Protein AF-A0A3D4N896-F1 (afdb_monomer_lite)

Sequence (193 aa):
MNKIKQINFFLGSLVLFMWALTGCTNTISTQISTVPPVCVNLEIYSSVIEQQMQYLPGWAYVGETDGFSQFRWIYQNTIGTHSLNTVLTPDGCICATKAESQFHFGDREENLVGLLEGAAVVPISDLNFTAKWLEPKIAIQCTIANIFHRTYNAESTMKDGTTWKLTCSRPVGDTNAESTYNFSVTTPDCLVP

pLDDT: mean 72.72, std 19.3, range [30.8, 96.94]

Secondary structure (DSSP, 8-state):
----------------------------------SPP----HHHHHHHHHHHHSS---PEEEEEETTEEEEEEEEE-SSEEEEEEEEE-TTS-EEEEEEEEEE-TT---HHHHHHHHHHHHGGGTT--TT-TTTTTHHHHHHHHHHHTT--EEEEEE-TTS-EEEEEEE--TT-TTPPEEEEEEEE-GGGS--

Radius of gyration: 26.32 Å; chains: 1; bounding box: 39×106×40 Å

Structure (mmCIF, N/CA/C/O backbone):
data_AF-A0A3D4N896-F1
#
_entry.id   AF-A0A3D4N896-F1
#
loop_
_atom_site.group_PDB
_atom_site.id
_atom_site.type_symbol
_atom_site.label_atom_id
_atom_site.label_alt_id
_atom_site.label_comp_id
_atom_site.label_asym_id
_atom_site.label_entity_id
_atom_site.label_seq_id
_atom_site.pdbx_PDB_ins_code
_atom_site.Cartn_x
_atom_site.Cartn_y
_atom_site.Cartn_z
_atom_site.occupancy
_atom_site.B_iso_or_equiv
_atom_site.auth_seq_id
_atom_site.auth_comp_id
_atom_site.auth_asym_id
_atom_site.auth_atom_id
_atom_site.pdbx_PDB_model_num
ATOM 1 N N . MET A 1 1 ? 13.325 91.344 -15.099 1.00 40.41 1 MET A N 1
ATOM 2 C CA . MET A 1 1 ? 12.084 90.685 -15.562 1.00 40.41 1 MET A CA 1
ATOM 3 C C . MET A 1 1 ? 11.482 89.895 -14.410 1.00 40.41 1 MET A C 1
ATOM 5 O O . MET A 1 1 ? 12.223 89.325 -13.621 1.00 40.41 1 MET A O 1
ATOM 9 N N . ASN A 1 2 ? 10.156 89.968 -14.306 1.00 34.97 2 ASN A N 1
ATOM 10 C CA . ASN A 1 2 ? 9.254 89.342 -13.331 1.00 34.97 2 ASN A CA 1
ATOM 11 C C . ASN A 1 2 ? 9.591 87.860 -13.043 1.00 34.97 2 ASN A C 1
ATOM 13 O O . ASN A 1 2 ? 9.964 87.141 -13.958 1.00 34.97 2 ASN A O 1
ATOM 17 N N . LYS A 1 3 ? 9.655 87.404 -11.782 1.00 33.81 3 LYS A N 1
ATOM 18 C CA . LYS A 1 3 ? 8.553 86.981 -10.884 1.00 33.81 3 LYS A CA 1
ATOM 19 C C . LYS A 1 3 ? 7.762 85.751 -11.393 1.00 33.81 3 LYS A C 1
ATOM 21 O O . LYS A 1 3 ? 7.111 85.840 -12.422 1.00 33.81 3 LYS A O 1
ATOM 26 N N . ILE A 1 4 ? 7.704 84.729 -10.517 1.00 38.91 4 ILE A N 1
ATOM 27 C CA . ILE A 1 4 ? 6.520 83.926 -10.114 1.00 38.91 4 ILE A CA 1
ATOM 28 C C . ILE A 1 4 ? 6.414 82.441 -10.565 1.00 38.91 4 ILE A C 1
ATOM 30 O O . ILE A 1 4 ? 6.096 82.131 -11.702 1.00 38.91 4 ILE A O 1
ATOM 34 N N . LYS A 1 5 ? 6.530 81.592 -9.521 1.00 38.56 5 LYS A N 1
ATOM 35 C CA . LYS A 1 5 ? 5.764 80.386 -9.104 1.00 38.56 5 LYS A CA 1
ATOM 36 C C . LYS A 1 5 ? 5.996 78.996 -9.721 1.00 38.56 5 LYS A C 1
ATOM 38 O O . LYS A 1 5 ? 5.640 78.709 -10.852 1.00 38.56 5 LYS A O 1
ATOM 43 N N . GLN A 1 6 ? 6.456 78.120 -8.815 1.00 44.50 6 GLN A N 1
ATOM 44 C CA . GLN A 1 6 ? 5.863 76.836 -8.397 1.00 44.50 6 GLN A CA 1
ATOM 45 C C . GLN A 1 6 ? 4.743 76.246 -9.266 1.00 44.50 6 GLN A C 1
ATOM 47 O O . GLN A 1 6 ? 3.675 76.840 -9.400 1.00 44.50 6 GLN A O 1
ATOM 52 N N . ILE A 1 7 ? 4.941 74.987 -9.661 1.00 44.25 7 ILE A N 1
ATOM 53 C CA . ILE A 1 7 ? 3.886 74.064 -10.082 1.00 44.25 7 ILE A CA 1
ATOM 54 C C . ILE A 1 7 ? 4.012 72.800 -9.218 1.00 44.25 7 ILE A C 1
ATOM 56 O O . ILE A 1 7 ? 4.861 71.949 -9.455 1.00 44.25 7 ILE A O 1
ATOM 60 N N . ASN A 1 8 ? 3.169 72.718 -8.190 1.00 41.78 8 ASN A N 1
ATOM 61 C CA . ASN A 1 8 ? 2.608 71.468 -7.679 1.00 41.78 8 ASN A CA 1
ATOM 62 C C . ASN A 1 8 ? 1.171 71.436 -8.205 1.00 41.78 8 ASN A C 1
ATOM 64 O O . ASN A 1 8 ? 0.478 72.415 -7.949 1.00 41.78 8 ASN A O 1
ATOM 68 N N . PHE A 1 9 ? 0.720 70.365 -8.866 1.00 37.31 9 PHE A N 1
ATOM 69 C CA . PHE A 1 9 ? -0.556 69.691 -8.560 1.00 37.31 9 PHE A CA 1
ATOM 70 C C . PHE A 1 9 ? -0.868 68.563 -9.558 1.00 37.31 9 PHE A C 1
ATOM 72 O O . PHE A 1 9 ? -0.964 68.789 -10.759 1.00 37.31 9 PHE A O 1
ATOM 79 N N . PHE A 1 10 ? -1.049 67.362 -9.004 1.00 38.97 10 PHE A N 1
ATOM 80 C CA . PHE A 1 10 ? -2.092 66.380 -9.315 1.00 38.97 10 PHE A CA 1
ATOM 81 C C . PHE A 1 10 ? -2.788 66.461 -10.691 1.00 38.97 10 PHE A C 1
ATOM 83 O O . PHE A 1 10 ? -3.725 67.231 -10.888 1.00 38.97 10 PHE A O 1
ATOM 90 N N . LEU A 1 11 ? -2.458 65.508 -11.563 1.00 44.28 11 LEU A N 1
ATOM 91 C CA . LEU A 1 11 ? -3.459 64.751 -12.322 1.00 44.28 11 LEU A CA 1
ATOM 92 C C . LEU A 1 11 ? -3.431 63.328 -11.744 1.00 44.28 11 LEU A C 1
ATOM 94 O O . LEU A 1 11 ? -2.357 62.780 -11.536 1.00 44.28 11 LEU A O 1
ATOM 98 N N . GLY A 1 12 ? -4.526 62.672 -11.394 1.00 36.66 12 GLY A N 1
ATOM 99 C CA . GLY A 1 12 ? -5.893 62.853 -11.854 1.00 36.66 12 GLY A CA 1
ATOM 100 C C . GLY A 1 12 ? -6.443 61.453 -12.109 1.00 36.66 12 GLY A C 1
ATOM 101 O O . GLY A 1 12 ? -6.186 60.882 -13.159 1.00 36.66 12 GLY A O 1
ATOM 102 N N . SER A 1 13 ? -7.111 60.910 -11.090 1.00 40.03 13 SER A N 1
ATOM 103 C CA . SER A 1 13 ? -8.098 59.825 -11.103 1.00 40.03 13 SER A CA 1
ATOM 104 C C . SER A 1 13 ? -8.040 58.793 -12.236 1.00 40.03 13 SER A C 1
ATOM 106 O O . SER A 1 13 ? -8.676 58.972 -13.274 1.00 40.03 13 SER A O 1
ATOM 108 N N . LEU A 1 14 ? -7.447 57.627 -11.954 1.00 37.38 14 LEU A N 1
ATOM 109 C CA . LEU A 1 14 ? -7.922 56.380 -12.551 1.00 37.38 14 LEU A CA 1
ATOM 110 C C . LEU A 1 14 ? -9.051 55.837 -11.665 1.00 37.38 14 LEU A C 1
ATOM 112 O O . LEU A 1 14 ? -8.843 55.410 -10.530 1.00 37.38 14 LEU A O 1
ATOM 116 N N . VAL A 1 15 ? -10.264 55.955 -12.189 1.00 45.62 15 VAL A N 1
ATOM 117 C CA . VAL A 1 15 ? -11.519 55.492 -11.603 1.00 45.62 15 VAL A CA 1
ATOM 118 C C . VAL A 1 15 ? -11.587 53.963 -11.647 1.00 45.62 15 VAL A C 1
ATOM 120 O O . VAL A 1 15 ? -11.405 53.360 -12.698 1.00 45.62 15 VAL A O 1
ATOM 123 N N . LEU A 1 16 ? -11.859 53.393 -10.469 1.00 45.69 16 LEU A N 1
ATOM 124 C CA . LEU A 1 16 ? -12.592 52.159 -10.167 1.00 45.69 16 LEU A CA 1
ATOM 125 C C . LEU A 1 16 ? -12.681 51.074 -11.256 1.00 45.69 16 LEU A C 1
ATOM 127 O O . LEU A 1 16 ? -13.515 51.165 -12.152 1.00 45.69 16 LEU A O 1
ATOM 131 N N . PHE A 1 17 ? -12.009 49.943 -11.018 1.00 43.72 17 PHE A N 1
ATOM 132 C CA . PHE A 1 17 ? -12.540 48.630 -11.389 1.00 43.72 17 PHE A CA 1
ATOM 133 C C . PHE A 1 17 ? -12.371 47.642 -10.221 1.00 43.72 17 PHE A C 1
ATOM 135 O O . PHE A 1 17 ? -11.266 47.270 -9.845 1.00 43.72 17 PHE A O 1
ATOM 142 N N . MET A 1 18 ? -13.528 47.271 -9.673 1.00 40.41 18 MET A N 1
ATOM 143 C CA . MET A 1 18 ? -13.871 46.064 -8.912 1.00 40.41 18 MET A CA 1
ATOM 144 C C . MET A 1 18 ? -13.234 45.796 -7.542 1.00 40.41 18 MET A C 1
ATOM 146 O O . MET A 1 18 ? -12.165 45.219 -7.376 1.00 40.41 18 MET A O 1
ATOM 150 N N . TRP A 1 19 ? -14.056 46.115 -6.546 1.00 43.44 19 TRP A N 1
ATOM 151 C CA . TRP A 1 19 ? -14.181 45.395 -5.289 1.00 43.44 19 TRP A CA 1
ATOM 152 C C . TRP A 1 19 ? -14.527 43.907 -5.471 1.00 43.44 19 TRP A C 1
ATOM 154 O O . TRP A 1 19 ? -15.183 43.523 -6.436 1.00 43.44 19 TRP A O 1
ATOM 164 N N . ALA A 1 20 ? -14.212 43.164 -4.404 1.00 44.78 20 ALA A N 1
ATOM 165 C CA . ALA A 1 20 ? -14.794 41.894 -3.966 1.00 44.78 20 ALA A CA 1
ATOM 166 C C . ALA A 1 20 ? -14.134 40.588 -4.443 1.00 44.78 20 ALA A C 1
ATOM 168 O O . ALA A 1 20 ? -14.786 39.689 -4.959 1.00 44.78 20 ALA A O 1
ATOM 169 N N . LEU A 1 21 ? -12.861 40.408 -4.082 1.00 41.09 21 LEU A N 1
ATOM 170 C CA . LEU A 1 21 ? -12.449 39.136 -3.483 1.00 41.09 21 LEU A CA 1
ATOM 171 C C . LEU A 1 21 ? -12.396 39.343 -1.968 1.00 41.09 21 LEU A C 1
ATOM 173 O O . LEU A 1 21 ? -11.343 39.596 -1.386 1.00 41.09 21 LEU A O 1
ATOM 177 N N . THR A 1 22 ? -13.562 39.288 -1.320 1.00 48.69 22 THR A N 1
ATOM 178 C CA . THR A 1 22 ? -13.620 38.950 0.102 1.00 48.69 22 THR A CA 1
ATOM 179 C C . THR A 1 22 ? -13.048 37.549 0.218 1.00 48.69 22 THR A C 1
ATOM 181 O O . THR A 1 22 ? -13.739 36.564 -0.039 1.00 48.69 22 THR A O 1
ATOM 184 N N . GLY A 1 23 ? -11.758 37.463 0.533 1.00 38.00 23 GLY A N 1
ATOM 185 C CA . GLY A 1 23 ? -11.173 36.226 1.000 1.00 38.00 23 GLY A CA 1
ATOM 186 C C . GLY A 1 23 ? -11.985 35.783 2.206 1.00 38.00 23 GLY A C 1
ATOM 187 O O . GLY A 1 23 ? -11.935 36.422 3.256 1.00 38.00 23 GLY A O 1
ATOM 188 N N . CYS A 1 24 ? -12.756 34.711 2.045 1.00 40.28 24 CYS A N 1
ATOM 189 C CA . CYS A 1 24 ? -13.148 33.878 3.162 1.00 40.28 24 CYS A CA 1
ATOM 190 C C . CYS A 1 24 ? -11.841 33.388 3.787 1.00 40.28 24 CYS A C 1
ATOM 192 O O . CYS A 1 24 ? -11.277 32.375 3.379 1.00 40.28 24 CYS A O 1
ATOM 194 N N . THR A 1 25 ? -11.310 34.139 4.750 1.00 42.31 25 THR A N 1
ATOM 195 C CA . THR A 1 25 ? -10.399 33.583 5.736 1.00 42.31 25 THR A CA 1
ATOM 196 C C . THR A 1 25 ? -11.231 32.586 6.517 1.00 42.31 25 THR A C 1
ATOM 198 O O . THR A 1 25 ? -11.881 32.943 7.498 1.00 42.31 25 THR A O 1
ATOM 201 N N . ASN A 1 26 ? -11.266 31.344 6.039 1.00 40.38 26 ASN A N 1
ATOM 202 C CA . ASN A 1 26 ? -11.674 30.224 6.859 1.00 40.38 26 ASN A CA 1
ATOM 203 C C . ASN A 1 26 ? -10.665 30.185 8.000 1.00 40.38 26 ASN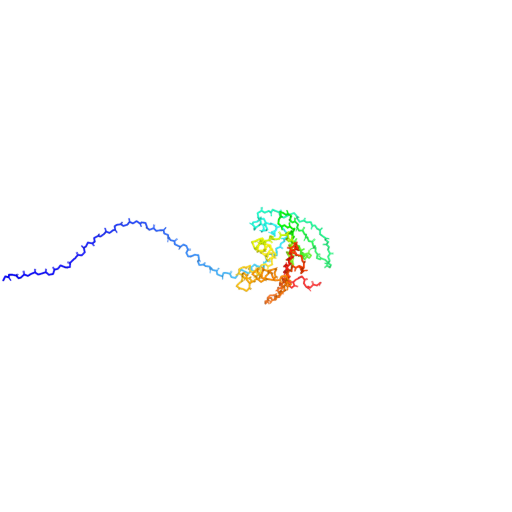 A C 1
ATOM 205 O O . ASN A 1 26 ? -9.537 29.718 7.849 1.00 40.38 26 ASN A O 1
ATOM 209 N N . THR A 1 27 ? -11.046 30.771 9.130 1.00 35.66 27 THR A N 1
ATOM 210 C CA . THR A 1 27 ? -10.423 30.467 10.403 1.00 35.66 27 THR A CA 1
ATOM 211 C C . THR A 1 27 ? -10.585 28.962 10.554 1.00 35.66 27 THR A C 1
ATOM 213 O O . THR A 1 27 ? -11.695 28.479 10.770 1.00 35.66 27 THR A O 1
ATOM 216 N N . ILE A 1 28 ? -9.503 28.210 10.345 1.00 39.44 28 ILE A N 1
ATOM 217 C CA . ILE A 1 28 ? -9.453 26.804 10.729 1.00 39.44 28 ILE A CA 1
ATOM 218 C C . ILE A 1 28 ? -9.575 26.828 12.247 1.00 39.44 28 ILE A C 1
ATOM 220 O O . ILE A 1 28 ? -8.607 27.046 12.972 1.00 39.44 28 ILE A O 1
ATOM 224 N N . SER A 1 29 ? -10.811 26.710 12.717 1.00 30.80 29 SER A N 1
ATOM 225 C CA . SER A 1 29 ? -11.092 26.360 14.089 1.00 30.80 29 SER A CA 1
ATOM 226 C C . SER A 1 29 ? -10.593 24.933 14.234 1.00 30.80 29 SER A C 1
ATOM 228 O O . SER A 1 29 ? -11.214 23.996 13.736 1.00 30.80 29 SER A O 1
ATOM 230 N N . THR A 1 30 ? -9.429 24.762 14.853 1.00 36.12 30 THR A N 1
ATOM 231 C CA . THR A 1 30 ? -9.018 23.481 15.426 1.00 36.12 30 THR A CA 1
ATOM 232 C C . THR A 1 30 ? -9.969 23.169 16.578 1.00 36.12 30 THR A C 1
ATOM 234 O O . THR A 1 30 ? -9.628 23.319 17.749 1.00 36.12 30 THR A O 1
ATOM 237 N N . GLN A 1 31 ? -11.201 22.786 16.243 1.00 33.19 31 GLN A N 1
ATOM 238 C CA . GLN A 1 31 ? -12.029 22.005 17.139 1.00 33.19 31 GLN A CA 1
ATOM 239 C C . GLN A 1 31 ? -11.418 20.610 17.158 1.00 33.19 31 GLN A C 1
ATOM 241 O O . GLN A 1 31 ? -11.457 19.882 16.170 1.00 33.19 31 GLN A O 1
ATOM 246 N N . ILE A 1 32 ? -10.806 20.271 18.289 1.00 37.44 32 ILE A N 1
ATOM 247 C CA . ILE A 1 32 ? -10.476 18.893 18.631 1.00 37.44 32 ILE A CA 1
ATOM 248 C C . ILE A 1 32 ? -11.823 18.170 18.695 1.00 37.44 32 ILE A C 1
ATOM 250 O O . ILE A 1 32 ? -12.587 18.352 19.643 1.00 37.44 32 ILE A O 1
ATOM 254 N N . SER A 1 33 ? -12.157 17.446 17.628 1.00 33.59 33 SER A N 1
ATOM 255 C CA . SER A 1 33 ? -13.343 16.601 17.587 1.00 33.59 33 SER A CA 1
ATOM 256 C C . SER A 1 33 ? -13.181 15.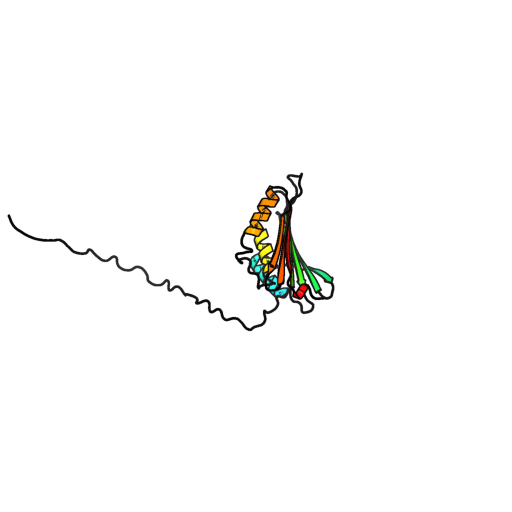522 18.655 1.00 33.59 33 SER A C 1
ATOM 258 O O . SER A 1 33 ? -12.219 14.764 18.632 1.00 33.59 33 SER A O 1
ATOM 260 N N . THR A 1 34 ? -14.102 15.474 19.616 1.00 39.12 34 THR A N 1
ATOM 261 C CA . THR A 1 34 ? -14.181 14.423 20.646 1.00 39.12 34 THR A CA 1
ATOM 262 C C . THR A 1 34 ? -14.980 13.209 20.168 1.00 39.12 34 THR A C 1
ATOM 264 O O . THR A 1 34 ? -15.378 12.375 20.979 1.00 39.12 34 THR A O 1
ATOM 267 N N . VAL A 1 35 ? -15.283 13.127 18.870 1.00 40.03 35 VAL A N 1
ATOM 268 C CA . VAL A 1 35 ? -15.868 11.928 18.270 1.00 40.03 35 VAL A CA 1
ATOM 269 C C . VAL A 1 35 ? -14.720 10.927 18.115 1.00 40.03 35 VAL A C 1
ATOM 271 O O . VAL A 1 35 ? -13.730 11.290 17.476 1.00 40.03 35 VAL A O 1
ATOM 274 N N . PRO A 1 36 ? -14.795 9.716 18.706 1.00 42.06 36 PRO A N 1
ATOM 275 C CA . PRO A 1 36 ? -13.792 8.688 18.445 1.00 42.06 36 PRO A CA 1
ATOM 276 C C . PRO A 1 36 ? -13.672 8.515 16.927 1.00 42.06 36 PRO A C 1
ATOM 278 O O . PRO A 1 36 ? -14.708 8.573 16.255 1.00 42.06 36 PRO A O 1
ATOM 281 N N . PRO A 1 37 ? -12.457 8.378 16.367 1.00 51.59 37 PRO A N 1
ATOM 282 C CA . PRO A 1 37 ? -12.307 8.234 14.928 1.00 51.59 37 PRO A CA 1
ATOM 283 C C . PRO A 1 37 ? -13.199 7.078 14.480 1.00 51.59 37 PRO A C 1
ATOM 285 O O . PRO A 1 37 ? -13.079 5.957 14.974 1.00 51.59 37 PRO A O 1
ATOM 288 N N . VAL A 1 38 ? -14.165 7.386 13.613 1.00 64.31 38 VAL A N 1
ATOM 289 C CA . VAL A 1 38 ? -14.989 6.371 12.961 1.00 64.31 38 VAL A CA 1
ATOM 290 C C . VAL A 1 38 ? -14.000 5.476 12.238 1.00 64.31 38 VAL A C 1
ATOM 292 O O . VAL A 1 38 ? -13.289 5.950 11.352 1.00 64.31 38 VAL A O 1
ATOM 295 N N . CYS A 1 39 ? -13.885 4.225 12.677 1.00 80.56 39 CYS A N 1
ATOM 296 C CA . CYS A 1 39 ? -12.902 3.336 12.094 1.00 80.56 39 CYS A CA 1
ATOM 297 C C . CYS A 1 39 ? -13.217 3.150 10.607 1.00 80.56 39 CYS A C 1
ATOM 299 O O . CYS A 1 39 ? -14.382 3.059 10.201 1.00 80.56 39 CYS A O 1
ATOM 301 N N . VAL A 1 40 ? -12.184 3.155 9.771 1.00 85.00 40 VAL A N 1
ATOM 302 C CA . VAL A 1 40 ? -12.387 3.066 8.330 1.00 85.00 40 VAL A CA 1
ATOM 303 C C . VAL A 1 40 ? -12.654 1.611 7.978 1.00 85.00 40 VAL A C 1
ATOM 305 O O . VAL A 1 40 ? -11.771 0.767 8.083 1.00 85.00 40 VAL A O 1
ATOM 308 N N . ASN A 1 41 ? -13.883 1.312 7.572 1.00 89.44 41 ASN A N 1
ATOM 309 C CA . ASN A 1 41 ? -14.253 -0.000 7.058 1.00 89.44 41 ASN A CA 1
ATOM 310 C C . ASN A 1 41 ? -13.978 -0.097 5.544 1.00 89.44 41 ASN A C 1
ATOM 312 O O . ASN A 1 41 ? -13.600 0.879 4.887 1.00 89.44 41 ASN A O 1
ATOM 316 N N . LEU A 1 42 ? -14.191 -1.283 4.970 1.00 90.44 42 LEU A N 1
ATOM 317 C CA . LEU A 1 42 ? -13.932 -1.528 3.548 1.00 90.44 42 LEU A CA 1
ATOM 318 C C . LEU A 1 42 ? -14.801 -0.668 2.614 1.00 90.44 42 LEU A C 1
ATOM 320 O O . LEU A 1 42 ? -14.350 -0.303 1.530 1.00 90.44 42 LEU A O 1
ATOM 324 N N . GLU A 1 43 ? -16.025 -0.324 3.019 1.00 88.69 43 GLU A N 1
ATOM 325 C CA . GLU A 1 43 ? -16.943 0.506 2.228 1.00 88.69 43 GLU A CA 1
ATOM 326 C C . GLU A 1 43 ? -16.429 1.945 2.121 1.00 88.69 43 GLU A C 1
ATOM 328 O O . GLU A 1 43 ? -16.207 2.438 1.014 1.00 88.69 43 GLU A O 1
ATOM 333 N N . ILE A 1 44 ? -16.137 2.580 3.262 1.00 85.31 44 ILE A N 1
ATOM 334 C CA . ILE A 1 44 ? -15.559 3.930 3.321 1.00 85.31 44 ILE A CA 1
ATOM 335 C C . ILE A 1 44 ? -14.242 3.959 2.544 1.00 85.31 44 ILE A C 1
ATOM 337 O O . ILE A 1 44 ? -13.992 4.873 1.754 1.00 85.31 44 ILE A O 1
ATOM 341 N N . TYR A 1 45 ? -13.411 2.932 2.728 1.00 87.88 45 TYR A N 1
ATOM 342 C CA . TYR A 1 45 ? -12.136 2.846 2.036 1.00 87.88 45 TYR A CA 1
ATOM 343 C C . TYR A 1 45 ? -12.288 2.733 0.517 1.00 87.88 45 TYR A C 1
ATOM 345 O O . TYR A 1 45 ? -11.545 3.366 -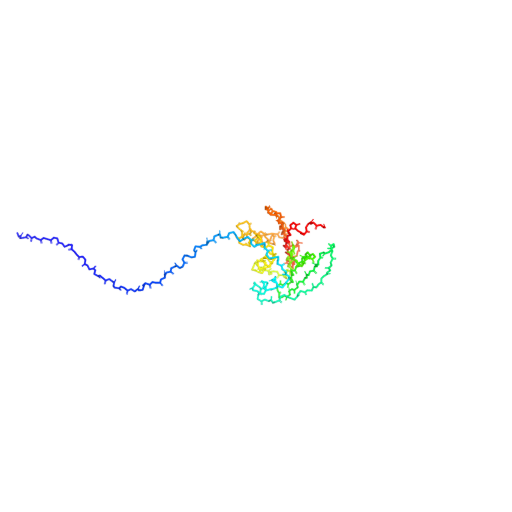0.234 1.00 87.88 45 TYR A O 1
ATOM 353 N N . SER A 1 46 ? -13.289 1.983 0.057 1.00 89.12 46 SER A N 1
ATOM 354 C CA . SER A 1 46 ? -13.588 1.851 -1.369 1.00 89.12 46 SER A CA 1
ATOM 355 C C . SER A 1 46 ? -13.963 3.190 -1.994 1.00 89.12 46 SER A C 1
ATOM 357 O O . SER A 1 46 ? -13.458 3.511 -3.067 1.00 89.12 46 SER A O 1
ATOM 359 N N . SER A 1 47 ? -14.773 4.003 -1.307 1.00 84.62 47 SER A N 1
ATOM 360 C CA . SER A 1 47 ? -15.134 5.346 -1.778 1.00 84.62 47 SER A CA 1
ATOM 361 C C . SER A 1 47 ? -13.928 6.282 -1.875 1.00 84.62 47 SER A C 1
ATOM 363 O O . SER A 1 47 ? -13.828 7.070 -2.813 1.00 84.62 47 SER A O 1
ATOM 365 N N . VAL A 1 48 ? -12.987 6.195 -0.933 1.00 79.25 48 VAL A N 1
ATOM 366 C CA . VAL A 1 48 ? -11.742 6.977 -0.981 1.00 79.25 48 VAL A CA 1
ATOM 367 C C . VAL A 1 48 ? -10.876 6.559 -2.165 1.00 79.25 48 VAL A C 1
ATOM 369 O O . VAL A 1 48 ? -10.385 7.415 -2.900 1.00 79.25 48 VAL A O 1
ATOM 372 N N . ILE A 1 49 ? -10.671 5.253 -2.357 1.00 81.88 49 ILE A N 1
ATOM 373 C CA . ILE A 1 49 ? -9.887 4.748 -3.488 1.00 81.88 49 ILE A CA 1
ATOM 374 C C . ILE A 1 49 ? -10.530 5.175 -4.800 1.00 81.88 49 ILE A C 1
ATOM 376 O O . ILE A 1 49 ? -9.818 5.627 -5.690 1.00 81.88 49 ILE A O 1
ATOM 380 N N . GLU A 1 50 ? -11.855 5.096 -4.913 1.00 84.56 50 GLU A N 1
ATOM 381 C CA . GLU A 1 50 ? -12.568 5.558 -6.100 1.00 84.56 50 GLU A CA 1
ATOM 382 C C . GLU A 1 50 ? -12.298 7.041 -6.378 1.00 84.56 50 GLU A C 1
ATOM 384 O O . GLU A 1 50 ? -11.996 7.403 -7.512 1.00 84.56 50 GLU A O 1
ATOM 389 N N . GLN A 1 51 ? -12.305 7.900 -5.357 1.00 77.38 51 GLN A N 1
ATOM 390 C CA . GLN A 1 51 ? -11.969 9.318 -5.525 1.00 77.38 51 GLN A CA 1
ATOM 391 C C . GLN A 1 51 ? -10.512 9.532 -5.960 1.00 77.38 51 GLN A C 1
ATOM 393 O O . GLN A 1 51 ? -10.243 10.354 -6.838 1.00 77.38 51 GLN A O 1
ATOM 398 N N . GLN A 1 52 ? -9.572 8.792 -5.368 1.00 72.62 52 GLN A N 1
ATOM 399 C CA . GLN A 1 52 ? -8.139 8.977 -5.600 1.00 72.62 52 GLN A CA 1
ATOM 400 C C . GLN A 1 52 ? -7.669 8.374 -6.932 1.00 72.62 52 GLN A C 1
ATOM 402 O O . GLN A 1 52 ? -6.841 8.958 -7.627 1.00 72.62 52 GLN A O 1
ATOM 407 N N . MET A 1 53 ? -8.202 7.204 -7.281 1.00 74.94 53 MET A N 1
ATOM 408 C CA . MET A 1 53 ? -7.788 6.384 -8.423 1.00 74.94 53 MET A CA 1
ATOM 409 C C . MET A 1 53 ? -8.766 6.467 -9.598 1.00 74.94 53 MET A C 1
ATOM 411 O O . MET A 1 53 ? -8.466 5.937 -10.664 1.00 74.94 53 MET A O 1
ATOM 415 N N . GLN A 1 54 ? -9.932 7.102 -9.417 1.00 80.00 54 GLN A N 1
ATOM 416 C CA . GLN A 1 54 ? -11.023 7.159 -10.404 1.00 80.00 54 GLN A CA 1
ATOM 417 C C . GLN A 1 54 ? -11.518 5.762 -10.823 1.00 80.00 54 GLN A C 1
ATOM 419 O O . GLN A 1 54 ? -11.982 5.557 -11.945 1.00 80.00 54 GLN A O 1
ATOM 424 N N . TYR A 1 55 ? -11.394 4.786 -9.919 1.00 79.75 55 TYR A N 1
ATOM 425 C CA . TYR A 1 55 ? -11.757 3.393 -10.148 1.00 79.75 55 TYR A CA 1
ATOM 426 C C . TYR A 1 55 ? -12.302 2.764 -8.867 1.00 79.75 55 TYR A C 1
ATOM 428 O O . TYR A 1 55 ? -11.637 2.796 -7.831 1.00 79.75 55 TYR A O 1
ATOM 436 N N . LEU A 1 56 ? -13.488 2.158 -8.944 1.00 84.94 56 LEU A N 1
ATOM 437 C CA . LEU A 1 56 ? -14.085 1.455 -7.811 1.00 84.94 56 LEU A CA 1
ATOM 438 C C . LEU A 1 56 ? -13.349 0.122 -7.570 1.00 84.94 56 LEU A C 1
ATOM 440 O O . LEU A 1 56 ? -13.347 -0.739 -8.458 1.00 84.94 56 LEU A O 1
ATOM 444 N N . PRO A 1 57 ? -12.733 -0.095 -6.394 1.00 87.12 57 PRO A N 1
ATOM 445 C CA . PRO A 1 57 ? -11.984 -1.315 -6.138 1.00 87.12 57 PRO A CA 1
ATOM 446 C C . PRO A 1 57 ? -12.909 -2.533 -6.023 1.00 87.12 57 PRO A C 1
ATOM 448 O O . PRO A 1 57 ? -13.869 -2.554 -5.254 1.00 87.12 57 PRO A O 1
ATOM 451 N N . GLY A 1 58 ? -12.580 -3.586 -6.771 1.00 91.12 58 GLY A N 1
ATOM 452 C CA . GLY A 1 58 ? -13.198 -4.903 -6.634 1.00 91.12 58 GLY A CA 1
ATOM 453 C C . GLY A 1 58 ? -12.435 -5.741 -5.614 1.00 91.12 58 GLY A C 1
ATOM 454 O O . GLY A 1 58 ? -11.479 -6.424 -5.981 1.00 91.12 58 GLY A O 1
ATOM 455 N N . TRP A 1 59 ? -12.826 -5.669 -4.342 1.00 94.12 59 TRP A N 1
ATOM 456 C CA . TRP A 1 59 ? -12.177 -6.421 -3.267 1.00 94.12 59 TRP A CA 1
ATOM 457 C C . TRP A 1 59 ? -12.498 -7.914 -3.333 1.00 94.12 59 TRP A C 1
ATOM 459 O O . TRP A 1 59 ? -13.660 -8.318 -3.315 1.00 94.12 59 TRP A O 1
ATOM 469 N N . ALA A 1 60 ? -11.457 -8.739 -3.339 1.00 96.94 60 ALA A N 1
ATOM 470 C CA . ALA A 1 60 ? -11.544 -10.177 -3.156 1.00 96.94 60 ALA A CA 1
ATOM 471 C C . ALA A 1 60 ? -11.136 -10.543 -1.726 1.00 96.94 60 ALA A C 1
ATOM 473 O O . ALA A 1 60 ? -10.116 -10.069 -1.228 1.00 96.94 60 ALA A O 1
ATOM 474 N N . TYR A 1 61 ? -11.911 -11.409 -1.077 1.00 96.38 61 TYR A N 1
ATOM 475 C CA . TYR A 1 61 ? -11.516 -12.014 0.192 1.00 96.38 61 TYR A CA 1
ATOM 476 C C . TYR A 1 61 ? -10.345 -12.979 -0.033 1.00 96.38 61 TYR A C 1
ATOM 478 O O . TYR A 1 61 ? -10.398 -13.824 -0.928 1.00 96.38 61 TYR A O 1
ATOM 486 N N . VAL A 1 62 ? -9.287 -12.839 0.765 1.00 95.50 62 VAL A N 1
ATOM 487 C CA . VAL A 1 62 ? -8.040 -13.613 0.627 1.00 95.50 62 VAL A CA 1
ATOM 488 C C . VAL A 1 62 ? -7.905 -14.657 1.731 1.00 95.50 62 VAL A C 1
ATOM 490 O O . VAL A 1 62 ? -7.314 -15.712 1.510 1.00 95.50 62 VAL A O 1
ATOM 493 N N . GLY A 1 63 ? -8.471 -14.389 2.905 1.00 94.88 63 GLY A N 1
ATOM 494 C CA . GLY A 1 63 ? -8.414 -15.294 4.043 1.00 94.88 63 GLY A CA 1
ATOM 495 C C . GLY A 1 63 ? -8.621 -14.576 5.367 1.00 94.88 63 GLY A C 1
ATOM 496 O O . GLY A 1 63 ? -8.877 -13.375 5.407 1.00 94.88 63 GLY A O 1
ATOM 497 N N . GLU A 1 64 ? -8.470 -15.333 6.445 1.00 93.62 64 GLU A N 1
ATOM 498 C CA . GLU A 1 64 ? -8.542 -14.846 7.818 1.00 93.62 64 GLU A CA 1
ATOM 499 C C . GLU A 1 64 ? -7.356 -15.407 8.601 1.00 93.62 64 GLU A C 1
ATOM 501 O O . GLU A 1 64 ? -6.882 -16.518 8.340 1.00 93.62 64 GLU A O 1
ATOM 506 N N . THR A 1 65 ? -6.822 -14.623 9.527 1.00 89.44 65 THR A N 1
ATOM 507 C CA . THR A 1 65 ? -5.723 -15.034 10.405 1.00 89.44 65 THR A CA 1
ATOM 508 C C . THR A 1 65 ? -5.952 -14.408 11.763 1.00 89.44 65 THR A C 1
ATOM 510 O O . THR A 1 65 ? -6.109 -13.197 11.843 1.00 89.44 65 THR A O 1
ATOM 513 N N . ASP A 1 66 ? -6.020 -15.233 12.808 1.00 87.56 66 ASP A N 1
ATOM 514 C CA . ASP A 1 66 ? -6.225 -14.784 14.191 1.00 87.56 66 ASP A CA 1
ATOM 515 C C . ASP A 1 66 ? -7.450 -13.858 14.370 1.00 87.56 66 ASP A C 1
ATOM 517 O O . ASP A 1 66 ? -7.425 -12.910 15.144 1.00 87.56 66 ASP A O 1
ATOM 521 N N . GLY A 1 67 ? -8.537 -14.115 13.629 1.00 87.62 67 GLY A N 1
ATOM 522 C CA . GLY A 1 67 ? -9.761 -13.300 13.650 1.00 87.62 67 GLY A CA 1
ATOM 523 C C . GLY A 1 67 ? -9.723 -12.052 12.760 1.00 87.62 67 GLY A C 1
ATOM 524 O O . GLY A 1 67 ? -10.739 -11.371 12.618 1.00 87.62 67 GLY A O 1
ATOM 525 N N . PHE A 1 68 ? -8.588 -11.761 12.121 1.00 92.31 68 PHE A N 1
ATOM 526 C CA . PHE A 1 68 ? -8.439 -10.642 11.198 1.00 92.31 68 PHE A CA 1
ATOM 527 C C . PHE A 1 68 ? -8.724 -11.073 9.761 1.00 92.31 68 PHE A C 1
ATOM 529 O O . PHE A 1 68 ? -8.059 -11.959 9.217 1.00 92.31 68 PHE A O 1
ATOM 536 N N . SER A 1 69 ? -9.687 -10.414 9.120 1.00 95.38 69 SER A N 1
ATOM 537 C CA . SER A 1 69 ? -10.051 -10.673 7.724 1.00 95.38 69 SER A CA 1
ATOM 538 C C . SER A 1 69 ? -9.119 -9.943 6.762 1.00 95.38 69 SER A C 1
ATOM 540 O O . SER A 1 69 ? -8.778 -8.783 6.976 1.00 95.38 69 SER A O 1
ATOM 542 N N . GLN A 1 70 ? -8.745 -10.590 5.660 1.00 96.25 70 GLN A N 1
ATOM 543 C CA . GLN A 1 70 ? -7.862 -10.020 4.646 1.00 96.25 70 GLN A CA 1
ATOM 544 C C . GLN A 1 70 ? -8.574 -9.881 3.306 1.00 96.25 70 GLN A C 1
ATOM 546 O O . GLN A 1 70 ? -9.169 -10.837 2.798 1.00 96.25 70 GLN A O 1
ATOM 551 N N . PHE A 1 71 ? -8.455 -8.703 2.699 1.00 96.88 71 PHE A N 1
ATOM 552 C CA . PHE A 1 71 ? -8.998 -8.418 1.375 1.00 96.88 71 PHE A CA 1
ATOM 553 C C . PHE A 1 71 ? -7.913 -7.888 0.448 1.00 96.88 71 PHE A C 1
ATOM 555 O O . PHE A 1 71 ? -6.974 -7.216 0.871 1.00 96.88 71 PHE A O 1
ATOM 562 N N . ARG A 1 72 ? -8.045 -8.189 -0.842 1.00 96.25 72 ARG A N 1
ATOM 563 C CA . ARG A 1 72 ? -7.131 -7.734 -1.885 1.00 96.25 72 ARG A CA 1
ATOM 564 C C . ARG A 1 72 ? -7.906 -7.203 -3.070 1.00 96.25 72 ARG A C 1
ATOM 566 O O . ARG A 1 72 ? -8.791 -7.870 -3.594 1.00 96.25 72 ARG A O 1
ATOM 573 N N . TRP A 1 73 ? -7.513 -6.030 -3.529 1.00 94.38 73 TRP A N 1
ATOM 574 C CA . TRP A 1 73 ? -7.892 -5.498 -4.825 1.00 94.38 73 TRP A CA 1
ATOM 575 C C . TRP A 1 73 ? -6.669 -5.547 -5.737 1.00 94.38 73 TRP A C 1
ATOM 577 O O . TRP A 1 73 ? -5.576 -5.155 -5.331 1.00 94.38 73 TRP A O 1
ATOM 587 N N . ILE A 1 74 ? -6.850 -6.059 -6.954 1.00 92.62 74 ILE A N 1
ATOM 588 C CA . ILE A 1 74 ? -5.814 -6.116 -7.988 1.00 92.62 74 ILE A CA 1
ATOM 589 C C . ILE A 1 74 ? -6.251 -5.226 -9.148 1.00 92.62 74 ILE A C 1
ATOM 591 O O . ILE A 1 74 ? -7.386 -5.311 -9.619 1.00 92.62 74 ILE A O 1
ATOM 595 N N . TYR A 1 75 ? -5.327 -4.400 -9.621 1.00 86.31 75 TYR A N 1
ATOM 596 C CA . TYR A 1 75 ? -5.482 -3.546 -10.785 1.00 86.31 75 TYR A CA 1
ATOM 597 C C . TYR A 1 75 ? -4.326 -3.800 -11.751 1.00 86.31 75 TYR A C 1
ATOM 599 O O . TYR A 1 75 ? -3.159 -3.647 -11.397 1.00 86.31 75 TYR A O 1
ATOM 607 N N . GLN A 1 76 ? -4.656 -4.212 -12.971 1.00 88.69 76 GLN A N 1
ATOM 608 C CA . GLN A 1 76 ? -3.685 -4.452 -14.034 1.00 88.69 76 GLN A CA 1
ATOM 609 C C . GLN A 1 76 ? -3.901 -3.442 -15.147 1.00 88.69 76 GLN A C 1
ATOM 611 O O . GLN A 1 76 ? -5.029 -3.216 -15.585 1.00 88.69 76 GLN A O 1
ATOM 616 N N . ASN A 1 77 ? -2.812 -2.853 -15.616 1.00 82.81 77 ASN A N 1
ATOM 617 C CA . ASN A 1 77 ? -2.818 -1.916 -16.726 1.00 82.81 77 ASN A CA 1
ATOM 618 C C . ASN A 1 77 ? -1.599 -2.177 -17.626 1.00 82.81 77 ASN A C 1
ATOM 620 O O . ASN A 1 77 ? -0.910 -3.191 -17.509 1.00 82.81 77 ASN A O 1
ATOM 624 N N . THR A 1 78 ? -1.336 -1.265 -18.558 1.00 82.12 78 THR A N 1
ATOM 625 C CA . THR A 1 78 ? -0.210 -1.392 -19.490 1.00 82.12 78 THR A CA 1
ATOM 626 C C . THR A 1 78 ? 1.152 -1.300 -18.803 1.00 82.12 78 THR A C 1
ATOM 6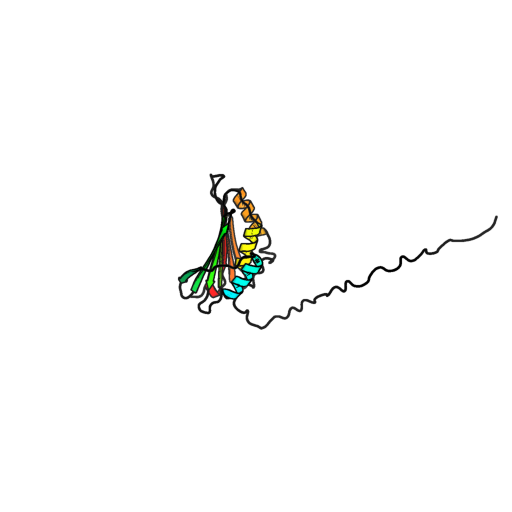28 O O . THR A 1 78 ? 2.101 -1.915 -19.281 1.00 82.12 78 THR A O 1
ATOM 631 N N . ILE A 1 79 ? 1.243 -0.573 -17.688 1.00 79.81 79 ILE A N 1
ATOM 632 C CA . ILE A 1 79 ? 2.503 -0.261 -17.002 1.00 79.81 79 ILE A CA 1
ATOM 633 C C . ILE A 1 79 ? 2.847 -1.247 -15.884 1.00 79.81 79 ILE A C 1
ATOM 635 O O . ILE A 1 79 ? 3.967 -1.221 -15.381 1.00 79.81 79 ILE A O 1
ATOM 639 N N . GLY A 1 80 ? 1.922 -2.119 -15.479 1.00 86.38 80 GLY A N 1
ATOM 640 C CA . GLY A 1 80 ? 2.202 -3.103 -14.446 1.00 86.38 80 GLY A CA 1
ATOM 641 C C . GLY A 1 80 ? 0.987 -3.785 -13.833 1.00 86.38 80 GLY A C 1
ATOM 642 O O . GLY A 1 80 ? -0.165 -3.623 -14.247 1.00 86.38 80 GLY A O 1
ATOM 643 N N . THR A 1 81 ? 1.286 -4.569 -12.801 1.00 89.38 81 THR A N 1
ATOM 644 C CA . THR A 1 81 ? 0.299 -5.131 -11.881 1.00 89.38 81 THR A CA 1
ATOM 645 C C . THR A 1 81 ? 0.423 -4.430 -10.538 1.00 89.38 81 THR A C 1
ATOM 647 O O . THR A 1 81 ? 1.503 -4.362 -9.951 1.00 89.38 81 THR A O 1
ATOM 650 N N . HIS A 1 82 ? -0.702 -3.934 -10.042 1.00 89.00 82 HIS A N 1
ATOM 651 C CA . HIS A 1 82 ? -0.814 -3.212 -8.786 1.00 89.00 82 HIS A CA 1
ATOM 652 C C . HIS A 1 82 ? -1.813 -3.924 -7.888 1.00 89.00 82 HIS A C 1
ATOM 654 O O . HIS A 1 82 ? -2.803 -4.487 -8.362 1.00 89.00 82 HIS A O 1
ATOM 660 N N . SER A 1 83 ? -1.590 -3.878 -6.583 1.00 92.25 83 SER A N 1
ATOM 661 C CA . SER A 1 83 ? -2.577 -4.369 -5.635 1.00 92.25 83 SER A CA 1
ATOM 662 C C . SER A 1 83 ? -2.583 -3.575 -4.348 1.00 92.25 83 SER A C 1
ATOM 664 O O . SER A 1 83 ? -1.538 -3.137 -3.872 1.00 92.25 83 SER A O 1
ATOM 666 N N . LEU A 1 84 ? -3.768 -3.456 -3.762 1.00 92.62 84 LEU A N 1
ATOM 667 C CA . LEU A 1 84 ? -3.946 -3.040 -2.381 1.00 92.62 84 LEU A CA 1
ATOM 668 C C . LEU A 1 84 ? -4.418 -4.252 -1.590 1.00 92.62 84 LEU A C 1
ATOM 670 O O . LEU A 1 84 ? -5.367 -4.926 -1.984 1.00 92.62 84 LEU A O 1
ATOM 674 N N . ASN A 1 85 ? -3.746 -4.529 -0.483 1.00 94.88 85 ASN A N 1
ATOM 675 C CA . ASN A 1 85 ? -4.178 -5.493 0.515 1.00 94.88 85 ASN A CA 1
ATOM 676 C C . ASN A 1 85 ? -4.629 -4.734 1.754 1.00 94.88 85 ASN A C 1
ATOM 678 O O . ASN A 1 85 ? -3.993 -3.745 2.123 1.00 94.88 85 ASN A O 1
ATOM 682 N N . THR A 1 86 ? -5.668 -5.219 2.416 1.00 94.38 86 THR A N 1
ATOM 683 C CA . THR A 1 86 ? -6.132 -4.698 3.698 1.00 94.38 86 THR A CA 1
ATOM 684 C C . THR A 1 86 ? -6.286 -5.823 4.699 1.00 94.38 86 THR A C 1
ATOM 686 O O . THR A 1 86 ? -6.627 -6.951 4.341 1.00 94.38 86 THR A O 1
ATOM 689 N N . VAL A 1 87 ? -6.031 -5.492 5.958 1.00 94.25 87 VAL A N 1
ATOM 690 C CA . VAL A 1 87 ? -6.318 -6.338 7.111 1.00 94.25 87 VAL A CA 1
ATOM 691 C C . VAL A 1 87 ? -7.353 -5.615 7.951 1.00 94.25 87 VAL A C 1
ATOM 693 O O . VAL A 1 87 ? -7.172 -4.441 8.291 1.00 94.25 87 VAL A O 1
ATOM 696 N N . LEU A 1 88 ? -8.444 -6.315 8.234 1.00 92.88 88 LEU A N 1
ATOM 697 C CA . LEU A 1 88 ? -9.551 -5.833 9.032 1.00 92.88 88 LEU A CA 1
ATOM 698 C C . LEU A 1 88 ? -9.555 -6.561 10.369 1.00 92.88 88 LEU A C 1
ATOM 700 O O . LEU A 1 88 ? -9.438 -7.784 10.409 1.00 92.88 88 LEU A O 1
ATOM 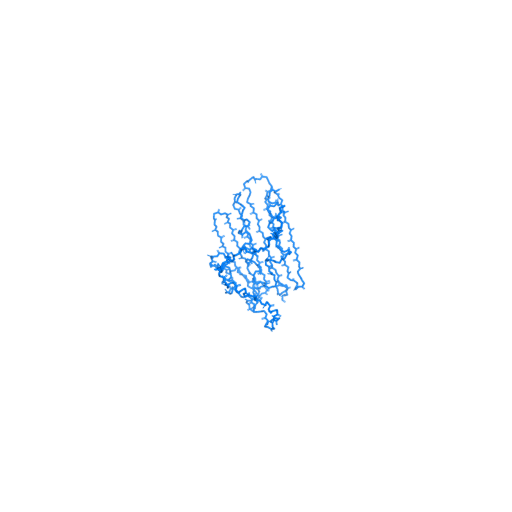704 N N . THR A 1 89 ? -9.731 -5.807 11.442 1.00 91.44 89 THR A N 1
ATOM 705 C CA . THR A 1 89 ? -10.044 -6.315 12.779 1.00 91.44 89 THR A CA 1
ATOM 706 C C . THR A 1 89 ? -11.383 -7.079 12.789 1.00 91.44 89 THR A C 1
ATOM 708 O O . THR A 1 89 ? -12.186 -6.934 11.858 1.00 91.44 89 THR A O 1
ATOM 711 N N . PRO A 1 90 ? -11.684 -7.858 13.848 1.00 89.31 90 PRO A N 1
ATOM 712 C CA . PRO A 1 90 ? -12.959 -8.574 13.973 1.00 89.31 90 PRO A CA 1
ATOM 713 C C . PRO A 1 90 ? -14.216 -7.685 13.928 1.00 89.31 90 PRO A C 1
ATOM 715 O O . PRO A 1 90 ? -15.287 -8.145 13.539 1.00 89.31 90 PRO A O 1
ATOM 718 N N . ASP A 1 91 ? -14.106 -6.413 14.316 1.00 88.00 91 ASP A N 1
ATOM 719 C CA . ASP A 1 91 ? -15.171 -5.405 14.224 1.00 88.00 91 ASP A CA 1
ATOM 720 C C . ASP A 1 91 ? -15.255 -4.721 12.843 1.00 88.00 91 ASP A C 1
ATOM 722 O O . ASP A 1 91 ? -16.121 -3.874 12.619 1.00 88.00 91 ASP A O 1
ATOM 726 N N . GLY A 1 92 ? -14.422 -5.138 11.884 1.00 88.69 92 GLY A N 1
ATOM 727 C CA . GLY A 1 92 ? -14.482 -4.709 10.486 1.00 88.69 92 GLY A CA 1
ATOM 728 C C . GLY A 1 92 ? -13.709 -3.425 10.177 1.00 88.69 92 GLY A C 1
ATOM 729 O O . GLY A 1 92 ? -13.918 -2.830 9.116 1.00 88.69 92 GLY A O 1
ATOM 730 N N . CYS A 1 93 ? -12.820 -2.998 11.073 1.00 89.12 93 CYS A N 1
ATOM 731 C CA . CYS A 1 93 ? -12.002 -1.803 10.916 1.00 89.12 93 CYS A CA 1
ATOM 732 C C . CYS A 1 93 ? -10.679 -2.134 10.224 1.00 89.12 93 CYS A C 1
ATOM 734 O O . CYS A 1 93 ? -9.991 -3.080 10.596 1.00 89.12 93 CYS A O 1
ATOM 736 N N . ILE A 1 94 ? -10.277 -1.340 9.235 1.00 89.88 94 ILE A N 1
ATOM 737 C CA . ILE A 1 94 ? -8.966 -1.490 8.603 1.00 89.88 94 ILE A CA 1
ATOM 738 C C . ILE A 1 94 ? -7.886 -1.070 9.602 1.00 89.88 94 ILE A C 1
ATOM 740 O O . ILE A 1 94 ? -7.843 0.084 10.021 1.00 89.88 94 ILE A O 1
ATOM 744 N N . CYS A 1 95 ? -6.988 -1.994 9.938 1.00 89.31 95 CYS A N 1
ATOM 745 C CA . CYS A 1 95 ? -5.850 -1.734 10.826 1.00 89.31 95 CYS A CA 1
ATOM 746 C C . CYS A 1 95 ? -4.490 -1.895 10.132 1.00 89.31 95 CYS A C 1
ATOM 748 O O . CYS A 1 95 ? -3.468 -1.416 10.627 1.00 89.31 95 CYS A O 1
ATOM 750 N N . ALA A 1 96 ? -4.447 -2.524 8.955 1.00 91.69 96 ALA A N 1
ATOM 751 C CA . ALA A 1 96 ? -3.252 -2.531 8.122 1.00 91.69 96 ALA A CA 1
ATOM 752 C C . ALA A 1 96 ? -3.593 -2.493 6.639 1.00 91.69 96 ALA A C 1
ATOM 754 O O . ALA A 1 96 ? -4.619 -3.008 6.190 1.00 91.69 96 ALA A O 1
ATOM 755 N N . THR A 1 97 ? -2.679 -1.916 5.871 1.00 92.62 97 THR A N 1
ATOM 756 C CA . THR A 1 97 ? -2.737 -1.862 4.416 1.00 92.62 97 THR A CA 1
ATOM 757 C C . THR A 1 97 ? -1.381 -2.199 3.817 1.00 92.62 97 THR A C 1
ATOM 759 O O . THR A 1 97 ? -0.331 -1.979 4.426 1.00 92.62 97 THR A O 1
ATOM 762 N N . LYS A 1 98 ? -1.387 -2.735 2.598 1.00 93.12 98 LYS A N 1
ATOM 763 C CA . LYS A 1 98 ? -0.177 -2.943 1.804 1.00 93.12 98 LYS A CA 1
ATOM 764 C C . LYS A 1 98 ? -0.445 -2.669 0.332 1.00 93.12 98 LYS A C 1
ATOM 766 O O . LYS A 1 98 ? -1.165 -3.433 -0.310 1.00 93.12 98 LYS A O 1
ATOM 771 N N . ALA A 1 99 ? 0.170 -1.617 -0.189 1.00 91.19 99 ALA A N 1
ATOM 772 C CA . ALA A 1 99 ? 0.281 -1.343 -1.608 1.00 91.19 99 ALA A CA 1
ATOM 773 C C . ALA A 1 99 ? 1.473 -2.090 -2.205 1.00 91.19 99 ALA A C 1
ATOM 775 O O . ALA A 1 99 ? 2.597 -1.987 -1.717 1.00 91.19 99 ALA A O 1
ATOM 776 N N . GLU A 1 100 ? 1.231 -2.824 -3.282 1.00 91.38 100 GLU A N 1
ATOM 777 C CA . GLU A 1 100 ? 2.260 -3.526 -4.041 1.00 91.38 100 GLU A CA 1
ATOM 778 C C . GLU A 1 100 ? 2.162 -3.101 -5.503 1.00 91.38 100 GLU A C 1
ATOM 780 O O . GLU A 1 100 ? 1.075 -2.873 -6.038 1.00 91.38 100 GLU A O 1
ATOM 785 N N . SER A 1 101 ? 3.303 -2.943 -6.158 1.00 88.31 101 SER A N 1
ATOM 786 C CA . SER A 1 101 ? 3.370 -2.676 -7.589 1.00 88.31 101 SER A CA 1
ATOM 787 C C . SER A 1 101 ? 4.546 -3.401 -8.208 1.00 88.31 101 SER A C 1
ATOM 789 O O . SER A 1 101 ? 5.663 -3.370 -7.690 1.00 88.31 101 SER A O 1
ATOM 791 N N . GLN A 1 102 ? 4.271 -4.033 -9.337 1.00 88.31 102 GLN A N 1
ATOM 792 C CA . GLN A 1 102 ? 5.243 -4.651 -10.216 1.00 88.31 102 GLN A CA 1
ATOM 793 C C . GLN A 1 102 ? 5.124 -3.950 -11.562 1.00 88.31 102 GLN A C 1
ATOM 795 O O . GLN A 1 102 ? 4.143 -4.138 -12.280 1.00 88.31 102 GLN A O 1
ATOM 800 N N . PHE A 1 103 ? 6.093 -3.089 -11.860 1.00 83.19 103 PHE A N 1
ATOM 801 C CA . PHE A 1 103 ? 6.100 -2.300 -13.084 1.00 83.19 103 PHE A CA 1
ATOM 802 C C . PHE A 1 103 ? 6.737 -3.091 -14.217 1.00 83.19 103 PHE A C 1
ATOM 804 O O . PHE A 1 103 ? 7.843 -3.626 -14.065 1.00 83.19 103 PHE A O 1
ATOM 811 N N . HIS A 1 104 ? 6.057 -3.099 -15.359 1.00 76.00 104 HIS A N 1
ATOM 812 C CA . HIS A 1 104 ? 6.610 -3.573 -16.613 1.00 76.00 104 HIS A CA 1
ATOM 813 C C . HIS A 1 104 ? 7.775 -2.673 -17.058 1.00 76.00 104 HIS A C 1
ATOM 815 O O . HIS A 1 104 ? 7.973 -1.552 -16.590 1.00 76.00 104 HIS A O 1
ATOM 821 N N . PHE A 1 105 ? 8.606 -3.224 -17.936 1.00 69.38 105 PHE A N 1
ATOM 822 C CA . PHE A 1 105 ? 9.866 -2.658 -18.406 1.00 69.38 105 PHE A CA 1
ATOM 823 C C . PHE A 1 105 ? 9.883 -1.132 -18.627 1.00 69.38 105 PHE A C 1
ATOM 825 O O . PHE A 1 105 ? 9.151 -0.603 -19.454 1.00 69.38 105 PHE A O 1
ATOM 832 N N . GLY A 1 106 ? 10.833 -0.445 -17.980 1.00 56.94 106 GLY A N 1
ATOM 833 C CA . GLY A 1 106 ? 11.209 0.937 -18.310 1.00 56.94 106 GLY A CA 1
ATOM 834 C C . GLY A 1 106 ? 10.242 2.017 -17.821 1.00 56.94 106 GLY A C 1
ATOM 835 O O . GLY A 1 106 ? 10.648 3.178 -17.731 1.00 56.94 106 GLY A O 1
ATOM 836 N N . ASP A 1 107 ? 9.028 1.636 -17.435 1.00 61.84 107 ASP A N 1
ATOM 837 C CA . ASP A 1 107 ? 8.021 2.559 -16.943 1.00 61.84 107 ASP A CA 1
ATOM 838 C C . ASP A 1 107 ? 8.347 3.015 -15.516 1.00 61.84 107 ASP A C 1
ATOM 840 O O . ASP A 1 107 ? 8.732 2.243 -14.633 1.00 61.84 107 ASP A O 1
ATOM 844 N N . ARG A 1 108 ? 8.237 4.326 -15.303 1.00 59.09 108 ARG A N 1
ATOM 845 C CA . ARG A 1 108 ? 8.405 4.985 -14.006 1.00 59.09 108 ARG A CA 1
ATOM 846 C C . ARG A 1 108 ? 7.213 5.894 -13.802 1.00 59.09 108 ARG A C 1
ATOM 848 O O . ARG A 1 108 ? 7.251 7.050 -14.211 1.00 59.09 108 ARG A O 1
ATOM 855 N N . GLU A 1 109 ? 6.156 5.388 -13.185 1.00 62.53 109 GLU A N 1
ATOM 856 C CA . GLU A 1 109 ? 5.050 6.253 -12.788 1.00 62.53 109 GLU A CA 1
ATOM 857 C C . GLU A 1 109 ? 5.140 6.579 -11.300 1.00 62.53 109 GLU A C 1
ATOM 859 O O . GLU A 1 109 ? 4.511 5.953 -10.450 1.00 62.53 109 GLU A O 1
ATOM 864 N N . GLU A 1 110 ? 5.926 7.615 -10.996 1.00 62.91 110 GLU A N 1
ATOM 865 C CA . GLU A 1 110 ? 5.970 8.239 -9.666 1.00 62.91 110 GLU A CA 1
ATOM 866 C C . GLU A 1 110 ? 4.566 8.677 -9.213 1.00 62.91 110 GLU A C 1
ATOM 868 O O . GLU A 1 110 ? 4.241 8.607 -8.030 1.00 62.91 110 GLU A O 1
ATOM 873 N N . ASN A 1 111 ? 3.704 9.047 -10.169 1.00 65.69 111 ASN A N 1
ATOM 874 C CA . ASN A 1 111 ? 2.317 9.414 -9.909 1.00 65.69 111 ASN A CA 1
ATOM 875 C C . ASN A 1 111 ? 1.505 8.233 -9.369 1.00 65.69 111 ASN A C 1
ATOM 877 O O . ASN A 1 111 ? 0.874 8.371 -8.326 1.00 65.69 111 ASN A O 1
ATOM 881 N N . LEU A 1 112 ? 1.535 7.067 -10.025 1.00 72.38 112 LEU A N 1
ATOM 882 C CA . LEU A 1 112 ? 0.758 5.911 -9.575 1.00 72.38 112 LEU A CA 1
ATOM 883 C C . LEU A 1 112 ? 1.273 5.359 -8.242 1.00 72.38 112 LEU A C 1
ATOM 885 O O . LEU A 1 112 ? 0.470 4.970 -7.397 1.00 72.38 112 LEU A O 1
ATOM 889 N N . VAL A 1 113 ? 2.593 5.394 -8.021 1.00 70.94 113 VAL A N 1
ATOM 890 C CA . VAL A 1 113 ? 3.192 5.083 -6.715 1.00 70.94 113 VAL A CA 1
ATOM 891 C C . VAL A 1 113 ? 2.621 5.996 -5.633 1.00 70.94 113 VAL A C 1
ATOM 893 O O . VAL A 1 113 ? 2.117 5.498 -4.631 1.00 70.94 113 VAL A O 1
ATOM 896 N N . GLY A 1 114 ? 2.616 7.313 -5.855 1.00 71.81 114 GLY A N 1
ATOM 897 C CA . GLY A 1 114 ? 2.061 8.269 -4.895 1.00 71.81 114 GLY A CA 1
ATOM 898 C C . GLY A 1 114 ? 0.561 8.079 -4.641 1.00 71.81 114 GLY A C 1
ATOM 899 O O . GLY A 1 114 ? 0.106 8.214 -3.506 1.00 71.81 114 GLY A O 1
ATOM 900 N N . LEU A 1 115 ? -0.218 7.718 -5.667 1.00 76.19 115 LEU A N 1
ATOM 901 C CA . LEU A 1 115 ? -1.642 7.411 -5.501 1.00 76.19 115 LEU A CA 1
ATOM 902 C C . LEU A 1 115 ? -1.864 6.134 -4.675 1.00 76.19 115 LEU A C 1
ATOM 904 O O . LEU A 1 115 ? -2.749 6.115 -3.822 1.00 76.19 115 LEU A O 1
ATOM 908 N N . LEU A 1 116 ? -1.059 5.090 -4.890 1.00 77.06 116 LEU A N 1
ATOM 909 C CA . LEU A 1 116 ? -1.142 3.830 -4.145 1.00 77.06 116 LEU A CA 1
ATOM 910 C C . LEU A 1 116 ? -0.630 3.964 -2.705 1.00 77.06 116 LEU A C 1
ATOM 912 O O . LEU A 1 116 ? -1.225 3.386 -1.798 1.00 77.06 116 LEU A O 1
ATOM 916 N N . GLU A 1 117 ? 0.417 4.759 -2.477 1.00 78.00 117 GLU A N 1
ATOM 917 C CA . GLU A 1 117 ? 0.850 5.185 -1.140 1.00 78.00 117 GLU A CA 1
ATOM 918 C C . GLU A 1 117 ? -0.279 5.915 -0.422 1.00 78.00 117 GLU A C 1
ATOM 920 O O . GLU A 1 117 ? -0.660 5.538 0.684 1.00 78.00 117 GLU A O 1
ATOM 925 N N . GLY A 1 118 ? -0.862 6.923 -1.078 1.00 75.25 118 GLY A N 1
ATOM 926 C CA . GLY A 1 118 ? -2.002 7.663 -0.553 1.00 75.25 118 GLY A CA 1
ATOM 927 C C . GLY A 1 118 ? -3.149 6.725 -0.198 1.00 75.25 118 GLY A C 1
ATOM 928 O O . GLY A 1 118 ? -3.636 6.747 0.929 1.00 75.25 118 GLY A O 1
ATOM 929 N N . ALA A 1 119 ? -3.518 5.828 -1.111 1.00 80.19 119 ALA A N 1
ATOM 930 C CA . ALA A 1 119 ? -4.539 4.827 -0.856 1.00 80.19 119 ALA A CA 1
ATOM 931 C C . ALA A 1 119 ? -4.184 3.936 0.343 1.00 80.19 119 ALA A C 1
ATOM 933 O O . ALA A 1 119 ? -5.048 3.684 1.172 1.00 80.19 119 ALA A O 1
ATOM 934 N N . ALA A 1 120 ? -2.942 3.479 0.505 1.00 84.25 120 ALA A N 1
ATOM 935 C CA . ALA A 1 120 ? -2.556 2.682 1.671 1.00 84.25 120 ALA A CA 1
ATOM 936 C C . ALA A 1 120 ? -2.663 3.472 2.990 1.00 84.25 120 ALA A C 1
ATOM 938 O O . ALA A 1 120 ? -3.034 2.912 4.019 1.00 84.25 120 ALA A O 1
ATOM 939 N N . VAL A 1 121 ? -2.368 4.770 2.972 1.00 79.38 121 VAL A N 1
ATOM 940 C CA . VAL A 1 121 ? -2.328 5.613 4.173 1.00 79.38 121 VAL A CA 1
ATOM 941 C C . VAL A 1 121 ? -3.717 6.079 4.632 1.00 79.38 121 VAL A C 1
ATOM 943 O O . VAL A 1 121 ? -3.987 6.087 5.832 1.00 79.38 121 VAL A O 1
ATOM 946 N N . VAL A 1 122 ? -4.607 6.459 3.706 1.00 75.69 122 VAL A N 1
ATOM 947 C CA . VAL A 1 122 ? -5.888 7.114 4.042 1.00 75.69 122 VAL A CA 1
ATOM 948 C C . VAL A 1 122 ? -6.778 6.357 5.042 1.00 75.69 122 VAL A C 1
ATOM 950 O O . VAL A 1 122 ? -7.352 7.027 5.897 1.00 75.69 122 VAL A O 1
ATOM 953 N N . PRO A 1 123 ? -6.931 5.018 5.021 1.00 70.50 123 PRO A N 1
ATOM 954 C CA . PRO A 1 123 ? -7.825 4.358 5.972 1.00 70.50 123 PRO A CA 1
ATOM 955 C C . PRO A 1 123 ? -7.303 4.380 7.418 1.00 70.50 123 PRO A C 1
ATOM 957 O O . PRO A 1 123 ? -8.045 4.075 8.342 1.00 70.50 123 PRO A O 1
ATOM 960 N N . ILE A 1 124 ? -6.041 4.759 7.627 1.00 66.38 124 ILE A N 1
ATOM 961 C CA . ILE A 1 124 ? -5.348 4.737 8.919 1.00 66.38 124 ILE A CA 1
ATOM 962 C C . ILE A 1 124 ? -5.087 6.191 9.385 1.00 66.38 124 ILE A C 1
ATOM 964 O O . ILE A 1 124 ? -4.044 6.533 9.937 1.00 66.38 124 ILE A O 1
ATOM 968 N N . SER A 1 125 ? -6.013 7.110 9.084 1.00 55.94 125 SER A N 1
ATOM 969 C CA . SER A 1 125 ? -5.772 8.558 9.111 1.00 55.94 125 SER A CA 1
ATOM 970 C C . SER A 1 125 ? -5.597 9.177 10.511 1.00 55.94 125 SER A C 1
ATOM 972 O O . SER A 1 125 ? -6.479 9.873 11.002 1.00 55.94 125 SER A O 1
ATOM 974 N N . ASP A 1 126 ? -4.403 9.026 11.077 1.00 55.09 126 ASP A N 1
ATOM 975 C CA . ASP A 1 126 ? -3.607 10.125 11.657 1.00 55.09 126 ASP A CA 1
ATOM 976 C C . ASP A 1 126 ? -2.403 10.476 10.755 1.00 55.09 126 ASP A C 1
ATOM 978 O O . ASP A 1 126 ? -1.715 11.491 10.917 1.00 55.09 126 ASP A O 1
ATOM 982 N N . LEU A 1 127 ? -2.165 9.641 9.744 1.00 55.19 127 LEU A N 1
ATOM 983 C CA . LEU A 1 127 ? -1.083 9.764 8.788 1.00 55.19 127 LEU A CA 1
ATOM 984 C C . LEU A 1 127 ? -1.589 10.527 7.570 1.00 55.19 127 LEU A C 1
ATOM 986 O O . LEU A 1 127 ? -2.337 10.002 6.759 1.00 55.19 127 LEU A O 1
ATOM 990 N N . ASN A 1 128 ? -1.217 11.791 7.422 1.00 56.16 128 ASN A N 1
ATOM 991 C CA . ASN A 1 128 ? -1.485 12.502 6.175 1.00 56.16 128 ASN A CA 1
ATOM 992 C C . ASN A 1 128 ? -0.358 12.191 5.176 1.00 56.16 128 ASN A C 1
ATOM 994 O O . ASN A 1 128 ? 0.811 12.307 5.539 1.00 56.16 128 ASN A O 1
ATOM 998 N N . PHE A 1 129 ? -0.666 11.853 3.919 1.00 55.78 129 PHE A N 1
ATOM 999 C CA . PHE A 1 129 ? 0.356 11.695 2.870 1.00 55.78 129 PHE A CA 1
ATOM 1000 C C . PHE A 1 129 ? 1.179 12.986 2.668 1.00 55.78 129 PHE A C 1
ATOM 1002 O O . PHE A 1 129 ? 2.346 12.933 2.287 1.00 55.78 129 PHE A O 1
ATOM 1009 N N . THR A 1 130 ? 0.600 14.152 2.990 1.00 53.72 130 THR A N 1
ATOM 1010 C CA . THR A 1 130 ? 1.298 15.448 3.016 1.00 53.72 130 THR A CA 1
ATOM 1011 C C . THR A 1 130 ? 2.054 15.695 4.319 1.00 53.72 130 THR A C 1
ATOM 1013 O O . THR A 1 130 ? 2.450 16.827 4.603 1.00 53.72 130 THR A O 1
ATOM 1016 N N . ALA A 1 131 ? 2.199 14.704 5.199 1.00 60.47 131 ALA A N 1
ATOM 1017 C CA . ALA A 1 131 ? 3.023 14.889 6.374 1.00 60.47 131 ALA A CA 1
ATOM 1018 C C . ALA A 1 131 ? 4.448 15.188 5.894 1.00 60.47 131 ALA A C 1
ATOM 1020 O O . ALA A 1 131 ? 5.024 14.417 5.135 1.00 60.47 131 ALA A O 1
ATOM 1021 N N . LYS A 1 132 ? 5.038 16.297 6.354 1.00 57.84 132 LYS A N 1
ATOM 1022 C CA . LYS A 1 132 ? 6.365 16.801 5.920 1.00 57.84 132 LYS A CA 1
ATOM 1023 C C . LYS A 1 132 ? 7.504 15.770 5.953 1.00 57.84 132 LYS A C 1
ATOM 1025 O O . LYS A 1 132 ? 8.589 15.975 5.396 1.00 57.84 132 LYS A O 1
ATOM 1030 N N . TRP A 1 133 ? 7.308 14.695 6.704 1.00 58.94 133 TRP A N 1
ATOM 1031 C CA . TRP A 1 133 ? 8.251 13.599 6.830 1.00 58.94 133 TRP A CA 1
ATOM 1032 C C . TRP A 1 133 ? 8.007 12.468 5.799 1.00 58.94 133 TRP A C 1
ATOM 1034 O O . TRP A 1 133 ? 8.991 11.830 5.436 1.00 58.94 133 TRP A O 1
ATOM 1044 N N . LEU A 1 134 ? 6.776 12.291 5.285 1.00 58.22 134 LEU A N 1
ATOM 1045 C CA . LEU A 1 134 ? 6.387 11.400 4.166 1.00 58.22 134 LEU A CA 1
ATOM 1046 C C . LEU A 1 134 ? 6.494 12.058 2.785 1.00 58.22 134 LEU A C 1
ATOM 1048 O O . LEU A 1 134 ? 6.782 11.363 1.815 1.00 58.22 134 LEU A O 1
ATOM 1052 N N . GLU A 1 135 ? 6.274 13.378 2.711 1.00 59.62 135 GLU A N 1
ATOM 1053 C CA . GLU A 1 135 ? 6.427 14.222 1.513 1.00 59.62 135 GLU A CA 1
ATOM 1054 C C . GLU A 1 135 ? 7.632 13.793 0.650 1.00 59.62 135 GLU A C 1
ATOM 1056 O O . GLU A 1 135 ? 8.632 13.418 1.258 1.00 59.62 135 GLU A O 1
ATOM 1061 N N . PRO A 1 136 ? 7.589 13.945 -0.699 1.00 57.88 136 PRO A N 1
ATOM 1062 C CA . PRO A 1 136 ? 8.273 13.256 -1.828 1.00 57.88 136 PRO A CA 1
ATOM 1063 C C . PRO A 1 136 ? 9.585 12.462 -1.661 1.00 57.88 136 PRO A C 1
ATOM 1065 O O . PRO A 1 136 ? 9.990 11.751 -2.574 1.00 57.88 136 PRO A O 1
ATOM 1068 N N . LYS A 1 137 ? 10.269 12.550 -0.527 1.00 64.62 137 LYS A N 1
ATOM 1069 C CA . LYS A 1 137 ? 11.426 11.775 -0.082 1.00 64.62 137 LYS A CA 1
ATOM 1070 C C . LYS A 1 137 ? 11.269 10.283 -0.361 1.00 64.62 137 LYS A C 1
ATOM 1072 O O . LYS A 1 137 ? 12.198 9.705 -0.905 1.00 64.62 137 LYS A O 1
ATOM 1077 N N . ILE A 1 138 ? 10.135 9.673 -0.022 1.00 70.19 138 ILE A N 1
ATOM 1078 C CA . ILE A 1 138 ? 9.908 8.227 -0.197 1.00 70.19 138 ILE A CA 1
ATOM 1079 C C . ILE A 1 138 ? 9.914 7.857 -1.689 1.00 70.19 138 ILE A C 1
ATOM 1081 O O . ILE A 1 138 ? 10.742 7.047 -2.115 1.00 70.19 138 ILE A O 1
ATOM 1085 N N . ALA A 1 139 ? 9.102 8.545 -2.497 1.00 68.19 139 ALA A N 1
ATOM 1086 C CA . ALA A 1 139 ? 9.058 8.357 -3.947 1.00 68.19 139 ALA A CA 1
ATOM 1087 C C . ALA A 1 139 ? 10.425 8.608 -4.618 1.00 68.19 139 ALA A C 1
ATOM 1089 O O . ALA A 1 139 ? 10.921 7.766 -5.368 1.00 68.19 139 ALA A O 1
ATOM 1090 N N . ILE A 1 140 ? 11.093 9.719 -4.279 1.00 71.19 140 ILE A N 1
ATOM 1091 C CA . ILE A 1 140 ? 12.399 10.093 -4.847 1.00 71.19 140 ILE A CA 1
ATOM 1092 C C . ILE A 1 140 ? 13.465 9.027 -4.553 1.00 71.19 140 ILE A C 1
ATOM 1094 O O . ILE A 1 140 ? 14.251 8.683 -5.439 1.00 71.19 140 ILE A O 1
ATOM 1098 N N . GLN A 1 141 ? 13.515 8.486 -3.330 1.00 81.06 141 GLN A N 1
ATOM 1099 C CA . GLN A 1 141 ? 14.518 7.476 -2.976 1.00 81.06 141 GLN A CA 1
ATOM 1100 C C . GLN A 1 141 ? 14.302 6.164 -3.733 1.00 81.06 141 GLN A C 1
ATOM 1102 O O . GLN A 1 141 ? 15.281 5.548 -4.157 1.00 81.06 141 GLN A O 1
ATOM 1107 N N . CYS A 1 142 ? 13.051 5.776 -3.993 1.00 80.25 142 CYS A N 1
ATOM 1108 C CA . CYS A 1 142 ? 12.765 4.624 -4.843 1.00 80.25 142 CYS A CA 1
ATOM 1109 C C . CYS A 1 142 ? 13.174 4.837 -6.296 1.00 80.25 142 CYS A C 1
ATOM 1111 O O . CYS A 1 142 ? 13.807 3.955 -6.884 1.00 80.25 142 CYS A O 1
ATOM 1113 N N . THR A 1 143 ? 12.897 6.013 -6.864 1.00 78.25 143 THR A N 1
ATOM 1114 C CA . THR A 1 143 ? 13.360 6.350 -8.215 1.00 78.25 143 THR A CA 1
ATOM 1115 C C . THR A 1 143 ? 14.882 6.239 -8.313 1.00 78.25 143 THR A C 1
ATOM 1117 O O . THR A 1 143 ? 15.405 5.611 -9.238 1.00 78.25 143 THR A O 1
ATOM 1120 N N . ILE A 1 144 ? 15.607 6.788 -7.334 1.00 80.38 144 ILE A N 1
ATOM 1121 C CA . ILE A 1 144 ? 17.073 6.727 -7.279 1.00 80.38 144 ILE A CA 1
ATOM 1122 C C . ILE A 1 144 ? 17.562 5.278 -7.143 1.00 80.38 144 ILE A C 1
ATOM 1124 O O . ILE A 1 144 ? 18.447 4.855 -7.889 1.00 80.38 144 ILE A O 1
ATOM 1128 N N . ALA A 1 145 ? 16.988 4.495 -6.231 1.00 82.75 145 ALA A N 1
ATOM 1129 C CA . ALA A 1 145 ? 17.373 3.102 -6.022 1.00 82.75 145 ALA A CA 1
ATOM 1130 C C . ALA A 1 145 ? 17.192 2.254 -7.289 1.00 82.75 145 ALA A C 1
ATOM 1132 O O . ALA A 1 145 ? 18.100 1.514 -7.674 1.00 82.75 145 ALA A O 1
ATOM 1133 N N . ASN A 1 146 ? 16.076 2.448 -7.995 1.00 79.81 146 ASN A N 1
ATOM 1134 C CA . ASN A 1 146 ? 15.781 1.761 -9.247 1.00 79.81 146 ASN A CA 1
ATOM 1135 C C . ASN A 1 146 ? 16.726 2.172 -10.391 1.00 79.81 146 ASN A C 1
ATOM 1137 O O . ASN A 1 146 ? 17.088 1.316 -11.199 1.00 79.81 146 ASN A O 1
ATOM 1141 N N . ILE A 1 147 ? 17.175 3.438 -10.453 1.00 80.25 147 ILE A N 1
ATOM 1142 C CA . ILE A 1 147 ? 18.221 3.884 -11.402 1.00 80.25 147 ILE A CA 1
ATOM 1143 C C . ILE A 1 147 ? 19.520 3.108 -11.176 1.00 80.25 147 ILE A C 1
ATOM 1145 O O . ILE A 1 147 ? 20.174 2.698 -12.131 1.00 80.25 147 ILE A O 1
ATOM 1149 N N . PHE A 1 148 ? 19.894 2.902 -9.915 1.00 82.88 148 PHE A N 1
ATOM 1150 C CA . PHE A 1 148 ? 21.145 2.240 -9.557 1.00 82.88 148 PHE A CA 1
ATOM 1151 C C . PHE A 1 148 ? 21.036 0.713 -9.448 1.00 82.88 148 PHE A C 1
ATOM 1153 O O . PHE A 1 148 ? 22.017 0.086 -9.049 1.00 82.88 148 PHE A O 1
ATOM 1160 N N . HIS A 1 149 ? 19.887 0.117 -9.801 1.00 82.50 149 HIS A N 1
ATOM 1161 C CA . HIS A 1 149 ? 19.600 -1.315 -9.625 1.00 82.50 149 HIS A CA 1
ATOM 1162 C C . HIS A 1 149 ? 19.870 -1.789 -8.187 1.00 82.50 149 HIS A C 1
ATOM 1164 O O . HIS A 1 149 ? 20.555 -2.782 -7.946 1.00 82.50 149 HIS A O 1
ATOM 1170 N N . ARG A 1 150 ? 19.384 -1.022 -7.208 1.00 83.56 150 ARG A N 1
ATOM 1171 C CA . ARG A 1 150 ? 19.543 -1.315 -5.781 1.00 83.56 150 ARG A CA 1
ATOM 1172 C C . ARG A 1 150 ? 18.193 -1.546 -5.133 1.00 83.56 150 ARG A C 1
ATOM 1174 O O . ARG A 1 150 ? 17.181 -0.995 -5.554 1.00 83.56 150 ARG A O 1
ATOM 1181 N N . THR A 1 151 ? 18.219 -2.313 -4.055 1.00 88.12 151 THR A N 1
ATOM 1182 C CA . THR A 1 151 ? 17.113 -2.349 -3.106 1.00 88.12 151 THR A CA 1
ATOM 1183 C C . THR A 1 151 ? 17.206 -1.135 -2.191 1.00 88.12 151 THR A C 1
ATOM 1185 O O . THR A 1 151 ? 18.262 -0.868 -1.613 1.00 88.12 151 THR A O 1
ATOM 1188 N N . TYR A 1 152 ? 16.097 -0.424 -2.040 1.00 88.19 152 TYR A N 1
ATOM 1189 C CA . TYR A 1 152 ? 15.904 0.588 -1.014 1.00 88.19 152 TYR A CA 1
ATOM 1190 C C . TYR A 1 152 ? 14.852 0.114 -0.027 1.00 88.19 152 TYR A C 1
ATOM 1192 O O . TYR A 1 152 ? 13.816 -0.419 -0.418 1.00 88.19 152 TYR A O 1
ATOM 1200 N N . ASN A 1 153 ? 15.153 0.315 1.252 1.00 91.12 153 ASN A N 1
ATOM 1201 C CA . ASN A 1 153 ? 14.264 0.022 2.358 1.00 91.12 153 ASN A CA 1
ATOM 1202 C C . ASN A 1 153 ? 14.188 1.252 3.255 1.00 91.12 153 ASN A C 1
ATOM 1204 O O . ASN A 1 153 ? 15.220 1.848 3.575 1.00 91.12 153 ASN A O 1
ATOM 1208 N N . ALA A 1 154 ? 12.984 1.592 3.689 1.00 88.06 154 ALA A N 1
ATOM 1209 C CA . ALA A 1 154 ? 12.754 2.592 4.713 1.00 88.06 154 ALA A CA 1
ATOM 1210 C C . ALA A 1 154 ? 11.594 2.165 5.602 1.00 88.06 154 ALA A C 1
ATOM 1212 O O . ALA A 1 154 ? 10.639 1.554 5.141 1.00 88.06 154 ALA A O 1
ATOM 1213 N N . GLU A 1 155 ? 11.677 2.496 6.878 1.00 89.94 155 GLU A N 1
ATOM 1214 C CA . GLU A 1 155 ? 10.587 2.297 7.820 1.00 89.94 155 GLU A CA 1
ATOM 1215 C C . GLU A 1 155 ? 10.618 3.401 8.865 1.00 89.94 155 GLU A C 1
ATOM 1217 O O . GLU A 1 155 ? 11.669 3.987 9.143 1.00 89.94 155 GLU A O 1
ATOM 1222 N N . SER A 1 156 ? 9.461 3.696 9.441 1.00 85.94 156 SER A N 1
ATOM 1223 C CA . SER A 1 156 ? 9.379 4.525 10.635 1.00 85.94 156 SER A CA 1
ATOM 1224 C C . SER A 1 156 ? 8.074 4.259 11.376 1.00 85.94 156 SER A C 1
ATOM 1226 O O . SER A 1 156 ? 7.071 3.837 10.796 1.00 85.94 156 SER A O 1
ATOM 1228 N N . THR A 1 157 ? 8.121 4.508 12.678 1.00 85.12 157 THR A N 1
ATOM 1229 C CA . THR A 1 157 ? 7.009 4.348 13.608 1.00 85.12 157 THR A CA 1
ATOM 1230 C C . THR A 1 157 ? 6.681 5.700 14.213 1.00 85.12 157 THR A C 1
ATOM 1232 O O . THR A 1 157 ? 7.567 6.454 14.625 1.00 85.12 157 THR A O 1
ATOM 1235 N N . MET A 1 158 ? 5.397 6.015 14.259 1.00 80.31 158 MET A N 1
ATOM 1236 C CA . MET A 1 158 ? 4.899 7.271 14.787 1.00 80.31 158 MET A CA 1
ATOM 1237 C C . MET A 1 158 ? 4.564 7.204 16.264 1.00 80.31 158 MET A C 1
ATOM 1239 O O . MET A 1 158 ? 4.665 6.166 16.911 1.00 80.31 158 MET A O 1
ATOM 1243 N N . LYS A 1 159 ? 4.247 8.372 16.830 1.00 78.75 159 LYS A N 1
ATOM 1244 C CA . LYS A 1 159 ? 3.970 8.515 18.266 1.00 78.75 159 LYS A CA 1
ATOM 1245 C C . LYS A 1 159 ? 2.721 7.753 18.701 1.00 78.75 159 LYS A C 1
ATOM 1247 O O . LYS A 1 159 ? 2.646 7.351 19.854 1.00 78.75 159 LYS A O 1
ATOM 1252 N N . ASP A 1 160 ? 1.775 7.595 17.788 1.00 77.44 160 ASP A N 1
ATOM 1253 C CA . ASP A 1 160 ? 0.573 6.773 17.917 1.00 77.44 160 ASP A CA 1
ATOM 1254 C C . ASP A 1 160 ? 0.870 5.267 17.781 1.00 77.44 160 ASP A C 1
ATOM 1256 O O . ASP A 1 160 ? -0.023 4.457 17.970 1.00 77.44 160 ASP A O 1
ATOM 1260 N N . GLY A 1 161 ? 2.115 4.877 17.476 1.00 82.31 161 GLY A N 1
ATOM 1261 C CA . GLY A 1 161 ? 2.538 3.494 17.261 1.00 82.31 161 GLY A CA 1
ATOM 1262 C C . GLY A 1 161 ? 2.312 2.982 15.836 1.00 82.31 161 GLY A C 1
ATOM 1263 O O . GLY A 1 161 ? 2.754 1.877 15.512 1.00 82.31 161 GLY A O 1
ATOM 1264 N N . THR A 1 162 ? 1.702 3.783 14.958 1.00 84.44 162 THR A N 1
ATOM 1265 C CA . THR A 1 162 ? 1.506 3.411 13.557 1.00 84.44 162 THR A CA 1
ATOM 1266 C C . THR A 1 162 ? 2.856 3.307 12.859 1.00 84.44 162 THR A C 1
ATOM 1268 O O . THR A 1 162 ? 3.675 4.228 12.894 1.00 84.44 162 THR A O 1
ATOM 1271 N N . THR A 1 163 ? 3.106 2.170 12.217 1.00 87.19 163 THR A N 1
ATOM 1272 C CA . THR A 1 163 ? 4.355 1.893 11.506 1.00 87.19 163 THR A CA 1
ATOM 1273 C C . THR A 1 163 ? 4.093 1.820 10.017 1.00 87.19 163 THR A C 1
ATOM 1275 O O . THR A 1 163 ? 3.155 1.157 9.583 1.00 87.19 163 THR A O 1
ATOM 1278 N N . TRP A 1 164 ? 4.951 2.455 9.225 1.00 88.31 164 TRP A N 1
ATOM 1279 C CA . TRP A 1 164 ? 4.996 2.231 7.786 1.00 88.31 164 TRP A CA 1
ATOM 1280 C C . TRP A 1 164 ? 6.339 1.634 7.386 1.00 88.31 164 TRP A C 1
ATOM 1282 O O . TRP A 1 164 ? 7.366 1.864 8.033 1.00 88.31 164 TRP A O 1
ATOM 1292 N N . LYS A 1 165 ? 6.321 0.875 6.295 1.00 91.06 165 LYS A N 1
ATOM 1293 C CA . LYS A 1 165 ? 7.509 0.296 5.674 1.00 91.06 165 LYS A CA 1
ATOM 1294 C C . LYS A 1 165 ? 7.416 0.450 4.171 1.00 91.06 165 LYS A C 1
ATOM 1296 O O . LYS A 1 165 ? 6.358 0.234 3.594 1.00 91.06 165 LYS A O 1
ATOM 1301 N N . LEU A 1 166 ? 8.536 0.792 3.560 1.00 89.38 166 LEU A N 1
ATOM 1302 C CA . LEU A 1 166 ? 8.733 0.879 2.129 1.00 89.38 166 LEU A CA 1
ATOM 1303 C C . LEU A 1 166 ? 9.886 -0.039 1.737 1.00 89.38 166 LEU A C 1
ATOM 1305 O O . LEU A 1 166 ? 10.985 0.072 2.281 1.00 89.38 166 LEU A O 1
ATOM 1309 N N . THR A 1 167 ? 9.662 -0.848 0.713 1.00 90.94 167 THR A N 1
ATOM 1310 C CA . THR A 1 167 ? 10.705 -1.563 -0.012 1.00 90.94 167 THR A CA 1
ATOM 1311 C C . THR A 1 167 ? 10.500 -1.365 -1.501 1.00 90.94 167 THR A C 1
ATOM 1313 O O . THR A 1 167 ? 9.423 -1.631 -2.027 1.00 90.94 167 THR A O 1
ATOM 1316 N N . CYS A 1 168 ? 11.549 -0.971 -2.208 1.00 88.19 168 CYS A N 1
ATOM 1317 C CA . CYS A 1 168 ? 11.558 -0.964 -3.663 1.00 88.19 168 CYS A CA 1
ATOM 1318 C C . CYS A 1 168 ? 12.861 -1.552 -4.179 1.00 88.19 168 CYS A C 1
ATOM 1320 O O . CYS A 1 168 ? 13.918 -1.412 -3.561 1.00 88.19 168 CYS A O 1
ATOM 1322 N N . SER A 1 169 ? 12.778 -2.281 -5.284 1.00 86.56 169 SER A N 1
ATOM 1323 C CA . SER A 1 169 ? 13.945 -2.944 -5.843 1.00 86.56 169 SER A CA 1
ATOM 1324 C C . SER A 1 169 ? 13.812 -3.171 -7.336 1.00 86.56 169 SER A C 1
ATOM 1326 O O . SER A 1 169 ? 12.718 -3.371 -7.868 1.00 86.56 169 SER A O 1
ATOM 1328 N N . ARG A 1 170 ? 14.969 -3.205 -7.994 1.00 82.56 170 ARG A N 1
ATOM 1329 C CA . ARG A 1 170 ? 15.112 -3.647 -9.372 1.00 82.56 170 ARG A CA 1
ATOM 1330 C C . ARG A 1 170 ? 16.268 -4.645 -9.455 1.00 82.56 170 ARG A C 1
ATOM 1332 O O . ARG A 1 170 ? 17.380 -4.275 -9.071 1.00 82.56 170 ARG A O 1
ATOM 1339 N N . PRO A 1 171 ? 16.043 -5.877 -9.941 1.00 73.94 171 PRO A N 1
ATOM 1340 C CA . PRO A 1 171 ? 17.105 -6.861 -10.114 1.00 73.94 171 PRO A CA 1
ATOM 1341 C C . PRO A 1 171 ? 18.298 -6.316 -10.920 1.00 73.94 171 PRO A C 1
ATOM 1343 O O . PRO A 1 171 ? 18.139 -5.559 -11.884 1.00 73.94 171 PRO A O 1
ATOM 1346 N N . VAL A 1 172 ? 19.509 -6.705 -10.509 1.00 68.94 172 VAL A N 1
ATOM 1347 C CA . VAL A 1 172 ? 20.762 -6.376 -11.205 1.00 68.94 172 VAL A CA 1
ATOM 1348 C C . VAL A 1 172 ? 20.951 -7.337 -12.378 1.00 68.94 172 VAL A C 1
ATOM 1350 O O . VAL A 1 172 ? 20.796 -8.543 -12.210 1.00 68.94 172 VAL A O 1
ATOM 1353 N N . GLY A 1 173 ? 21.359 -6.818 -13.539 1.00 59.91 173 GLY A N 1
ATOM 1354 C CA . GLY A 1 173 ? 21.864 -7.640 -14.648 1.00 59.91 173 GLY A CA 1
ATOM 1355 C C . GLY A 1 173 ? 20.921 -7.818 -15.835 1.00 59.91 173 GLY A C 1
ATOM 1356 O O . GLY A 1 173 ? 21.355 -8.347 -16.852 1.00 59.91 173 GLY A O 1
ATOM 1357 N N . ASP A 1 174 ? 19.689 -7.318 -15.757 1.00 60.09 174 ASP A N 1
ATOM 1358 C CA . ASP A 1 174 ? 18.793 -7.258 -16.908 1.00 60.09 174 ASP A CA 1
ATOM 1359 C C . ASP A 1 174 ? 18.228 -5.842 -17.040 1.00 60.09 174 ASP A C 1
ATOM 1361 O O . ASP A 1 174 ? 17.541 -5.332 -16.150 1.00 60.09 174 ASP A O 1
ATOM 1365 N N . THR A 1 175 ? 18.533 -5.171 -18.153 1.00 57.78 175 THR A N 1
ATOM 1366 C CA . THR A 1 175 ? 17.940 -3.865 -18.467 1.00 57.78 175 THR A CA 1
ATOM 1367 C C . THR A 1 175 ? 16.422 -3.959 -18.567 1.00 57.78 175 THR A C 1
ATOM 1369 O O . THR A 1 175 ? 15.757 -2.943 -18.371 1.00 57.78 175 THR A O 1
ATOM 1372 N N . ASN A 1 176 ? 15.892 -5.168 -18.793 1.00 62.00 176 ASN A N 1
ATOM 1373 C CA . ASN A 1 176 ? 14.472 -5.477 -18.862 1.00 62.00 176 ASN A CA 1
ATOM 1374 C C . ASN A 1 176 ? 13.844 -5.871 -17.520 1.00 62.00 176 ASN A C 1
ATOM 1376 O O . ASN A 1 176 ? 12.642 -6.113 -17.472 1.00 62.00 176 ASN A O 1
ATOM 1380 N N . ALA A 1 177 ? 14.619 -5.906 -16.429 1.00 66.81 177 ALA A N 1
ATOM 1381 C CA . ALA A 1 177 ? 14.104 -6.312 -15.129 1.00 66.81 177 ALA A CA 1
ATOM 1382 C C . ALA A 1 177 ? 12.972 -5.385 -14.669 1.00 66.81 177 ALA A C 1
ATOM 1384 O O . ALA A 1 177 ? 13.132 -4.155 -14.654 1.00 66.81 177 ALA A O 1
ATOM 1385 N N . GLU A 1 178 ? 11.861 -5.997 -14.272 1.00 79.44 178 GLU A N 1
ATOM 1386 C CA . GLU A 1 178 ? 10.716 -5.337 -13.657 1.00 79.44 178 GLU A CA 1
ATOM 1387 C C . GLU A 1 178 ? 11.132 -4.695 -12.335 1.00 79.44 178 GLU A C 1
ATOM 1389 O O . GLU A 1 178 ? 11.985 -5.213 -11.603 1.00 79.44 178 GLU A O 1
ATOM 1394 N N . SER A 1 179 ? 10.551 -3.535 -12.037 1.00 82.25 179 SER A N 1
ATOM 1395 C CA . SER A 1 179 ? 10.755 -2.903 -10.737 1.00 82.25 179 SER A CA 1
ATOM 1396 C C . SER A 1 179 ? 9.613 -3.272 -9.805 1.00 82.25 179 SER A C 1
ATOM 1398 O O . SER A 1 179 ? 8.453 -3.329 -10.210 1.00 82.25 179 SER A O 1
ATOM 1400 N N . THR A 1 180 ? 9.959 -3.547 -8.555 1.00 88.06 180 THR A N 1
ATOM 1401 C CA . THR A 1 180 ? 9.001 -3.883 -7.506 1.00 88.06 180 THR A CA 1
ATOM 1402 C C . THR A 1 180 ? 8.952 -2.768 -6.485 1.00 88.06 180 THR A C 1
ATOM 1404 O O . THR A 1 180 ? 9.962 -2.132 -6.173 1.00 88.06 180 THR A O 1
ATOM 1407 N N . TYR A 1 181 ? 7.760 -2.554 -5.960 1.00 88.62 181 TYR A N 1
ATOM 1408 C CA . TYR A 1 181 ? 7.456 -1.543 -4.974 1.00 88.62 181 TYR A CA 1
ATOM 1409 C C . TYR A 1 181 ? 6.468 -2.132 -3.968 1.00 88.62 181 TYR A C 1
ATOM 1411 O O . TYR A 1 181 ? 5.472 -2.737 -4.356 1.00 88.62 181 TYR A O 1
ATOM 1419 N N . ASN A 1 182 ? 6.757 -1.971 -2.683 1.00 91.62 182 ASN A N 1
ATOM 1420 C CA . ASN A 1 182 ? 5.954 -2.465 -1.577 1.00 91.62 182 ASN A CA 1
ATOM 1421 C C . ASN A 1 182 ? 5.899 -1.399 -0.493 1.00 91.62 182 ASN A C 1
ATOM 1423 O O . ASN A 1 182 ? 6.931 -1.075 0.091 1.00 91.62 182 ASN A O 1
ATOM 1427 N N . PHE A 1 183 ? 4.708 -0.911 -0.183 1.00 91.00 183 PHE A N 1
ATOM 1428 C CA . PHE A 1 183 ? 4.479 0.025 0.904 1.00 91.00 183 PHE A CA 1
ATOM 1429 C C . PHE A 1 183 ? 3.381 -0.488 1.810 1.00 91.00 183 PHE A C 1
ATOM 1431 O O . PHE A 1 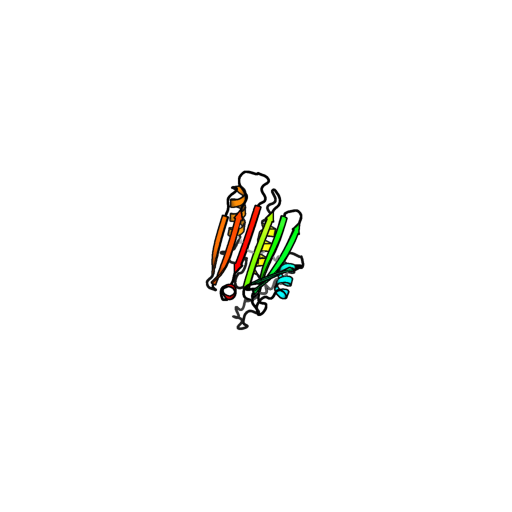183 ? 2.284 -0.789 1.354 1.00 91.00 183 PHE A O 1
ATOM 1438 N N . SER A 1 184 ? 3.680 -0.615 3.093 1.00 91.75 184 SER A N 1
ATOM 1439 C CA . SER A 1 184 ? 2.742 -1.113 4.091 1.00 91.75 184 SER A CA 1
ATOM 1440 C C . SER A 1 184 ? 2.584 -0.125 5.223 1.00 91.75 184 SER A C 1
ATOM 1442 O O . SER A 1 184 ? 3.573 0.475 5.639 1.00 91.75 184 SER A O 1
ATOM 1444 N N . VAL A 1 185 ? 1.376 -0.041 5.765 1.00 89.38 185 VAL A N 1
ATOM 1445 C CA . VAL A 1 185 ? 1.045 0.707 6.977 1.00 89.38 185 VAL A CA 1
ATOM 1446 C C . VAL A 1 185 ? 0.344 -0.243 7.940 1.00 89.38 185 VAL A C 1
ATOM 1448 O O . VAL A 1 185 ? -0.459 -1.075 7.525 1.00 89.38 185 VAL A O 1
ATOM 1451 N N . THR A 1 186 ? 0.665 -0.161 9.225 1.00 90.12 186 THR A N 1
ATOM 1452 C CA . THR A 1 186 ? 0.095 -1.023 10.265 1.00 90.12 186 THR A CA 1
ATOM 1453 C C . THR A 1 186 ? -0.094 -0.221 11.544 1.00 90.12 186 THR A C 1
ATOM 1455 O O . THR A 1 186 ? 0.856 0.406 12.018 1.00 90.12 186 THR A O 1
ATOM 1458 N N . THR A 1 187 ? -1.306 -0.236 12.097 1.00 86.81 187 THR A N 1
ATOM 1459 C CA . THR A 1 187 ? -1.619 0.369 13.398 1.00 86.81 187 THR A CA 1
ATOM 1460 C C . THR A 1 187 ? -1.307 -0.590 14.545 1.00 86.81 187 THR A C 1
ATOM 1462 O O . THR A 1 187 ? -1.227 -1.804 14.333 1.00 86.81 187 THR A O 1
ATOM 1465 N N . PRO A 1 188 ? -1.170 -0.081 15.782 1.00 82.12 188 PRO A N 1
ATOM 1466 C CA . PRO A 1 188 ? -1.043 -0.929 16.965 1.00 82.12 188 PRO A CA 1
ATOM 1467 C C . PRO A 1 188 ? -2.192 -1.923 17.139 1.00 82.12 188 PRO A C 1
ATOM 1469 O O . PRO A 1 188 ? -1.953 -3.028 17.613 1.00 82.12 188 PRO A O 1
ATOM 1472 N N . ASP A 1 189 ? -3.406 -1.569 16.712 1.00 76.38 189 ASP A N 1
ATOM 1473 C CA . ASP A 1 189 ? -4.591 -2.431 16.831 1.00 76.38 189 ASP A CA 1
ATOM 1474 C C . ASP A 1 189 ? -4.451 -3.732 16.025 1.00 76.38 189 ASP A C 1
ATOM 1476 O O . ASP A 1 189 ? -5.044 -4.748 16.363 1.00 76.38 189 ASP A O 1
ATOM 1480 N N . CYS A 1 190 ? -3.612 -3.721 14.988 1.00 75.50 190 CYS A N 1
ATOM 1481 C CA . CYS A 1 190 ? -3.275 -4.888 14.172 1.00 75.50 190 CYS A CA 1
ATOM 1482 C C . CYS A 1 190 ? -2.134 -5.743 14.769 1.00 75.50 190 CYS A C 1
ATOM 1484 O O . CYS A 1 190 ? -1.760 -6.762 14.192 1.00 75.50 190 CYS A O 1
ATOM 1486 N N . LEU A 1 191 ? -1.521 -5.311 15.878 1.00 68.56 191 LEU A N 1
ATOM 1487 C CA . LEU A 1 191 ? -0.397 -5.990 16.538 1.00 68.56 191 LEU A CA 1
ATOM 1488 C C . LEU A 1 191 ? -0.810 -6.704 17.833 1.00 68.56 191 LEU A C 1
ATOM 1490 O O . LEU A 1 191 ? 0.029 -7.363 18.453 1.00 68.56 191 LEU A O 1
ATOM 1494 N N . VAL A 1 192 ? -2.072 -6.564 18.250 1.00 55.53 192 VAL A N 1
ATOM 1495 C CA . VAL A 1 192 ? -2.622 -7.207 19.447 1.00 55.53 192 VAL A CA 1
ATOM 1496 C C . VAL A 1 192 ? -3.534 -8.363 19.006 1.00 55.53 192 VAL A C 1
ATOM 1498 O O . VAL A 1 192 ? -4.579 -8.088 18.421 1.00 55.53 192 VAL A O 1
ATOM 1501 N N . PRO A 1 193 ? -3.139 -9.633 19.223 1.00 45.94 193 PRO A N 1
ATOM 1502 C CA . PRO A 1 193 ? -4.010 -10.791 19.014 1.00 45.94 193 PRO A CA 1
ATOM 1503 C C . PRO A 1 193 ? -5.113 -10.904 20.077 1.00 45.94 193 PRO A C 1
ATOM 1505 O O . PRO A 1 193 ? -4.914 -10.400 21.210 1.00 45.94 193 PRO A O 1
#

Foldseek 3Di:
DDDDDDDDDDDDDPDDDDDDPPPPPPPPPPPPDPPDPPFQAPVNLQVVLCVLVVDRFDWDWDDDDPLKTKIKGWDDDPFWIKMKMFIAHNVRGTFKIKIKTWTFAPDDDLPVVLSSLCSRCVSVPVDDCPPVVNPCPQSVVLVVCAVVQHWDKDKDADPQRKIKIKIKGFHPDDSRTIIMIMIMIGGVVNVDD